Protein AF-X1M3V5-F1 (afdb_monomer_lite)

Organism: NCBI:txid412755

InterPro domains:
  IPR005302 Molybdenum cofactor sulfurase, C-terminal [PF03473] (110-216)
  IPR005302 Molybdenum cofactor sulfurase, C-terminal [PS51340] (92-219)
  IPR011037 Pyruvate kinase-like, insert domain superfamily [SSF50800] (77-217)
  IPR025877 MobA-like NTP transferase [PF12804] (1-55)
  IPR029044 Nucleotide-diphospho-sugar transferases [SSF53448] (1-70)
  IPR052716 MOSC domain-containing protein [PTHR36930] (76-217)

pLDDT: mean 76.21, std 19.83, range [30.23, 98.44]

Secondary structure (DSSP, 8-state):
-EEEE-S------S-B-----SSHHHHHHHHHHHHTS-S-EEEE--GGGHHHHHHHHHHHHHHHHHTT------SS-EEEEEEE-SSTTSPPEEESEEEEETTEETT-TT-SSSS-SEEEEEHHHHHHHHTTT----TTTT--SEEEES--GGG--TT-EEEE-SSS-EEEEEEEES---SS--HHHHHHS--SHHHH-EEEEEEE-EEEETT-BEEEE-

Sequence (220 aa):
GIVLAGGKSSRFGFNKLKIKADTVPLFIDQIFKLSFFCDEIIVSTSKSNYPTLFSELNKIRTYQKKYNFKKIQASNLKIVSINISEKKGGKKKPVNEVSINEYGIEGDGHSGNWHRQVSLLSYDSIKNINSKGIDASPGDFAENITTSGIDLKRLQIGNILTVGEEDMVMLEVTQIGKECPKPCSIYYLMGSCIMPQEGVFCRVLQPGKIKVGNKIIHAL

Radius of gyration: 21.5 Å; chains: 1; bounding box: 46×35×65 Å

Foldseek 3Di:
DEEEEDDDDPDDDDHYDYDDDPDDVVVLVVVLVCVQVDPDYHYHDDPVCVVVVVVSVVVSVVVCVVVVVDPLPQPFKFWAFFWADQAVLDQTDTDFKFWADQQATPSHNNGDDDFQRAKEFEPVLVVVLVVVVWDDDPRLLVHRTYIYSDPQLPADQQWWKWWADPFIWIWGWHDAADDDPDDGPSCVVGVDHCRRPGMTGTGTPHIGMHGGGIGTNDTD

Structure (mmCIF, N/CA/C/O backbone):
data_AF-X1M3V5-F1
#
_entry.id   AF-X1M3V5-F1
#
loop_
_atom_site.group_PDB
_atom_site.id
_atom_site.type_symbol
_atom_site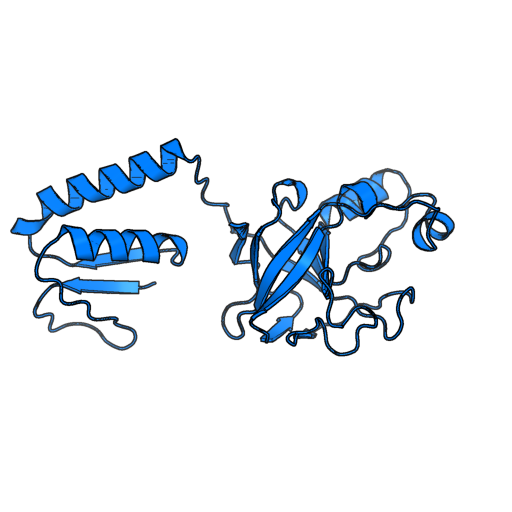.label_atom_id
_atom_site.label_alt_id
_atom_site.label_comp_id
_atom_site.label_asym_id
_atom_site.label_entity_id
_atom_site.label_seq_id
_atom_site.pdbx_PDB_ins_code
_atom_site.Cartn_x
_atom_site.Cartn_y
_atom_site.Cartn_z
_atom_site.occupancy
_atom_site.B_iso_or_equiv
_atom_site.auth_seq_id
_atom_site.auth_comp_id
_atom_site.auth_asym_id
_atom_site.auth_atom_id
_atom_site.pdbx_PDB_model_num
ATOM 1 N N . GLY A 1 1 ? -14.167 -7.273 17.245 1.00 31.97 1 GLY A N 1
ATOM 2 C CA . GLY A 1 1 ? -15.007 -6.456 18.143 1.00 31.97 1 GLY A CA 1
ATOM 3 C C . GLY A 1 1 ? -14.492 -6.578 19.559 1.00 31.97 1 GLY A C 1
ATOM 4 O O . GLY A 1 1 ? -14.165 -7.685 19.973 1.00 31.97 1 GLY A O 1
ATOM 5 N N . ILE A 1 2 ? -14.372 -5.466 20.284 1.00 38.06 2 ILE A N 1
ATOM 6 C CA . ILE A 1 2 ? -13.943 -5.474 21.691 1.00 38.06 2 ILE A CA 1
ATOM 7 C C . ILE A 1 2 ? -15.186 -5.342 22.574 1.00 38.06 2 ILE A C 1
ATOM 9 O O . ILE A 1 2 ? -15.957 -4.389 22.440 1.00 38.06 2 ILE A O 1
ATOM 13 N N . VAL A 1 3 ? -15.377 -6.294 23.491 1.00 38.03 3 VAL A N 1
ATOM 14 C CA . VAL A 1 3 ? -16.428 -6.225 24.516 1.00 38.03 3 VAL A CA 1
ATOM 15 C C . VAL A 1 3 ? -15.823 -5.683 25.805 1.00 38.03 3 VAL A C 1
ATOM 17 O O . VAL A 1 3 ? -14.986 -6.333 26.432 1.00 38.03 3 VAL A O 1
ATOM 20 N N . LEU A 1 4 ? -16.277 -4.501 26.221 1.00 46.91 4 LEU A N 1
ATOM 21 C CA . LEU A 1 4 ? -15.853 -3.848 27.454 1.00 46.91 4 LEU A CA 1
ATOM 22 C C . LEU A 1 4 ? -16.965 -3.973 28.499 1.00 46.91 4 LEU A C 1
ATOM 24 O O . LEU A 1 4 ? -18.064 -3.439 28.339 1.00 46.91 4 LEU A O 1
ATOM 28 N N . ALA A 1 5 ? -16.685 -4.699 29.581 1.00 40.47 5 ALA A N 1
ATOM 29 C CA . ALA A 1 5 ? -17.635 -4.927 30.666 1.00 40.47 5 ALA A CA 1
ATOM 30 C C . ALA A 1 5 ? -17.132 -4.303 31.974 1.00 40.47 5 ALA A C 1
ATOM 32 O O . ALA A 1 5 ? -16.112 -4.727 32.517 1.00 40.47 5 ALA A O 1
ATOM 33 N N . GLY A 1 6 ? -17.881 -3.333 32.504 1.00 36.41 6 GLY A N 1
ATOM 34 C CA . GLY A 1 6 ? -17.713 -2.835 33.869 1.00 36.41 6 GLY A CA 1
ATOM 35 C C . GLY A 1 6 ? -18.676 -3.547 34.821 1.00 36.41 6 GLY A C 1
ATOM 36 O O . GLY A 1 6 ? -19.883 -3.337 34.738 1.00 36.41 6 GLY A O 1
ATOM 37 N N . GLY A 1 7 ? -18.159 -4.396 35.717 1.00 41.22 7 GLY A N 1
ATOM 38 C CA . GLY A 1 7 ? -18.936 -5.083 36.766 1.00 41.22 7 GLY A CA 1
ATOM 39 C C . GLY A 1 7 ? -18.774 -6.612 36.805 1.00 41.22 7 GLY A C 1
ATOM 40 O O . GLY A 1 7 ? -18.049 -7.199 36.001 1.00 41.22 7 GLY A O 1
ATOM 41 N N . LYS A 1 8 ? -19.438 -7.277 37.769 1.00 35.44 8 LYS A N 1
ATOM 42 C CA . LYS A 1 8 ? -19.526 -8.751 37.830 1.00 35.44 8 LYS A CA 1
ATOM 43 C C . LYS A 1 8 ? -20.476 -9.234 36.728 1.00 35.44 8 LYS A C 1
ATOM 45 O O . LYS A 1 8 ? -21.685 -9.092 36.854 1.00 35.44 8 LYS A O 1
ATOM 50 N N . SER A 1 9 ? -19.925 -9.799 35.657 1.00 39.44 9 SER A N 1
ATOM 51 C CA . SER A 1 9 ? -20.683 -10.467 34.593 1.00 39.44 9 SER A CA 1
ATOM 52 C C . SER A 1 9 ? -20.406 -11.969 34.631 1.00 39.44 9 SER A C 1
ATOM 54 O O . SER A 1 9 ? -19.247 -12.376 34.632 1.00 39.44 9 SER A O 1
ATOM 56 N N . SER A 1 10 ? -21.463 -12.786 34.669 1.00 40.41 10 SER A N 1
ATOM 57 C CA . SER A 1 10 ? -21.406 -14.257 34.667 1.00 40.41 10 SER A CA 1
ATOM 58 C C . SER A 1 10 ? -21.588 -14.874 33.275 1.00 40.41 10 SER A C 1
ATOM 60 O O . SER A 1 10 ? -21.737 -16.088 33.159 1.00 40.41 10 SER A O 1
ATOM 62 N N . ARG A 1 11 ? -21.598 -14.067 32.205 1.00 42.75 11 ARG A N 1
ATOM 63 C CA . ARG A 1 11 ? -21.834 -14.551 30.838 1.00 42.75 11 ARG A CA 1
ATOM 64 C C . ARG A 1 11 ? -20.713 -14.120 29.870 1.00 42.75 11 ARG A C 1
ATOM 66 O O . ARG A 1 11 ? -20.331 -12.947 29.811 1.00 42.75 11 ARG A O 1
ATOM 73 N N . PHE A 1 12 ? -20.245 -15.090 29.076 1.00 35.28 12 PHE A N 1
ATOM 74 C CA . PHE A 1 12 ? -19.463 -14.996 27.822 1.00 35.28 12 PHE A CA 1
ATOM 75 C C . PHE A 1 12 ? -17.918 -15.092 27.874 1.00 35.28 12 PHE A C 1
ATOM 77 O O . PHE A 1 12 ? -17.285 -14.571 28.793 1.00 35.28 12 PHE A O 1
ATOM 84 N N . GLY A 1 13 ? -17.360 -15.789 26.865 1.00 37.56 13 GLY A N 1
ATOM 85 C CA . GLY A 1 13 ? -15.995 -16.342 26.755 1.00 37.56 13 GLY A CA 1
ATOM 86 C C . GLY A 1 13 ? -14.901 -15.459 26.120 1.00 37.56 13 GLY A C 1
ATOM 87 O O . GLY A 1 13 ? -14.894 -14.246 26.330 1.00 37.56 13 GLY A O 1
ATOM 88 N N . PHE A 1 14 ? -13.949 -16.126 25.440 1.00 30.23 14 PHE A N 1
ATOM 89 C CA . PHE A 1 14 ? -12.603 -15.677 25.030 1.00 30.23 14 PHE A CA 1
ATOM 90 C C . PHE A 1 14 ? -12.585 -14.362 24.221 1.00 30.23 14 PHE A C 1
ATOM 92 O O . PHE A 1 14 ? -13.403 -14.184 23.327 1.00 30.23 14 PHE A O 1
ATOM 99 N N . ASN A 1 15 ? -11.624 -13.477 24.529 1.00 34.00 15 ASN A N 1
ATOM 100 C CA . ASN A 1 15 ? -11.420 -12.093 24.038 1.00 34.00 15 ASN A CA 1
ATOM 101 C C . ASN A 1 15 ? -12.064 -10.982 24.889 1.00 34.00 15 ASN A C 1
ATOM 103 O O . ASN A 1 15 ? -12.917 -10.224 24.427 1.00 34.00 15 ASN A O 1
ATOM 107 N N . LYS A 1 16 ? -11.616 -10.840 26.146 1.00 43.25 16 LYS A N 1
ATOM 108 C CA . LYS A 1 16 ? -11.991 -9.708 27.012 1.00 43.25 16 LYS A CA 1
ATOM 109 C C . LYS A 1 16 ? -10.759 -8.975 27.539 1.00 43.25 16 LYS A C 1
ATOM 111 O O . LYS A 1 16 ? -9.897 -9.592 28.157 1.00 43.25 16 LYS A O 1
ATOM 116 N N . LEU A 1 17 ? -10.741 -7.650 27.377 1.00 40.94 17 LEU A N 1
ATOM 117 C CA . LEU A 1 17 ? -9.849 -6.750 28.109 1.00 40.94 17 LEU A CA 1
ATOM 118 C C . LEU A 1 17 ? -10.632 -6.175 29.298 1.00 40.94 17 LEU A C 1
ATOM 120 O O . LEU A 1 17 ? -11.635 -5.481 29.120 1.00 40.94 17 LEU A O 1
ATOM 124 N N . LYS A 1 18 ? -10.221 -6.503 30.526 1.00 42.50 18 LYS A N 1
ATOM 125 C CA . LYS A 1 18 ? -10.880 -6.016 31.744 1.00 42.50 18 LYS A CA 1
ATOM 126 C C . LYS A 1 18 ? -10.186 -4.746 32.223 1.00 42.50 18 LYS A C 1
ATOM 128 O O . LYS A 1 18 ? -9.118 -4.821 32.818 1.00 42.50 18 LYS A O 1
ATOM 133 N N . ILE A 1 19 ? -10.819 -3.597 32.008 1.00 46.44 19 ILE A N 1
ATOM 134 C CA . ILE A 1 19 ? -10.341 -2.315 32.535 1.00 46.44 19 ILE A CA 1
ATOM 135 C C . ILE A 1 19 ? -11.129 -2.004 33.805 1.00 46.44 19 ILE A C 1
ATOM 137 O O . ILE A 1 19 ? -12.355 -1.890 33.779 1.00 46.44 19 ILE A O 1
ATOM 141 N N . LYS A 1 20 ? -10.423 -1.900 34.930 1.00 42.41 20 LYS A N 1
ATOM 142 C CA . LYS A 1 20 ? -10.980 -1.404 36.188 1.00 42.41 20 LYS A CA 1
ATOM 143 C C . LYS A 1 20 ? -10.541 0.051 36.316 1.00 42.41 20 LYS A C 1
ATOM 145 O O . LYS A 1 20 ? -9.348 0.313 36.396 1.00 42.41 20 LYS A O 1
ATOM 150 N N . ALA A 1 21 ? -11.495 0.971 36.266 1.00 47.06 21 ALA A N 1
ATOM 151 C CA . ALA A 1 21 ? -11.244 2.393 36.438 1.00 47.06 21 ALA A CA 1
ATOM 152 C C . ALA A 1 21 ? -12.113 2.904 37.582 1.00 47.06 21 ALA A C 1
ATOM 154 O O . ALA A 1 21 ? -13.310 2.614 37.630 1.00 47.06 21 ALA A O 1
ATOM 155 N N . ASP A 1 22 ? -11.505 3.663 38.485 1.00 41.78 22 ASP A N 1
ATOM 156 C CA . ASP A 1 22 ? -12.178 4.168 39.682 1.00 41.78 22 ASP A CA 1
ATOM 157 C C . ASP A 1 22 ? -13.063 5.392 39.373 1.00 41.78 22 ASP A C 1
ATOM 159 O O . ASP A 1 22 ? -13.864 5.811 40.205 1.00 41.78 22 ASP A O 1
ATOM 163 N N . THR A 1 23 ? -12.979 5.932 38.146 1.00 48.06 23 THR A N 1
ATOM 164 C CA . THR A 1 23 ? -13.840 7.007 37.632 1.00 48.06 23 THR A CA 1
ATOM 165 C C . THR A 1 23 ? -14.130 6.857 36.127 1.00 48.06 23 THR A C 1
ATOM 167 O O . THR A 1 23 ? -13.327 6.333 35.353 1.00 48.06 23 THR A O 1
ATOM 170 N N . VAL A 1 24 ? -15.303 7.338 35.698 1.00 50.69 24 VAL A N 1
ATOM 171 C CA . VAL A 1 24 ? -15.790 7.296 34.303 1.00 50.69 24 VAL A CA 1
ATOM 172 C C . VAL A 1 24 ? -14.901 8.043 33.278 1.00 50.69 24 VAL A C 1
ATOM 174 O O . VAL A 1 24 ? -14.755 7.524 32.169 1.00 50.69 24 VAL A O 1
ATOM 177 N N . PRO A 1 25 ? -14.264 9.194 33.591 1.00 52.19 25 PRO A N 1
ATOM 178 C CA . PRO A 1 25 ? -13.491 9.961 32.607 1.00 52.19 25 PRO A CA 1
ATOM 179 C C . PRO A 1 25 ? -12.300 9.197 32.014 1.00 52.19 25 PRO A C 1
ATOM 181 O O . PRO A 1 25 ? -12.104 9.207 30.801 1.00 52.19 25 PRO A O 1
ATOM 184 N N . LEU A 1 26 ? -11.539 8.477 32.847 1.00 53.16 26 LEU A N 1
ATOM 185 C CA . LEU A 1 26 ? -10.367 7.721 32.391 1.00 53.16 26 LEU A CA 1
ATOM 186 C C . LEU A 1 26 ? -10.765 6.519 31.532 1.00 53.16 26 LEU A C 1
ATOM 188 O O . LEU A 1 26 ? -10.111 6.231 30.539 1.00 53.16 26 LEU A O 1
ATOM 192 N N . PHE A 1 27 ? -11.860 5.837 31.869 1.00 57.78 27 PHE A N 1
ATOM 193 C CA . PHE A 1 27 ? -12.345 4.699 31.085 1.00 57.78 27 PHE A CA 1
ATOM 194 C C . PHE A 1 27 ? -12.821 5.114 29.688 1.00 57.78 27 PHE A C 1
ATOM 196 O O . PHE A 1 27 ? -12.602 4.400 28.712 1.00 57.78 27 PHE A O 1
ATOM 203 N N . ILE A 1 28 ? -13.444 6.284 29.581 1.00 56.44 28 ILE A N 1
ATOM 204 C CA . ILE A 1 28 ? -13.985 6.788 28.320 1.00 56.44 28 ILE A CA 1
ATOM 205 C C . ILE A 1 28 ? -12.895 7.329 27.402 1.00 56.44 28 ILE A C 1
ATOM 207 O O . ILE A 1 28 ? -12.974 7.094 26.200 1.00 56.44 28 ILE A O 1
ATOM 211 N N . ASP A 1 29 ? -11.850 7.958 27.944 1.00 58.03 29 ASP A N 1
ATOM 212 C CA . ASP A 1 29 ? -10.658 8.311 27.162 1.00 58.03 29 ASP A CA 1
ATOM 213 C C . ASP A 1 29 ? -10.008 7.061 26.538 1.00 58.03 29 ASP A C 1
ATOM 215 O O . ASP A 1 29 ? -9.628 7.057 25.367 1.00 58.03 29 ASP A O 1
ATOM 219 N N . GLN A 1 30 ? -9.976 5.946 27.278 1.00 62.97 30 GLN A N 1
ATOM 220 C CA . GLN A 1 30 ? -9.497 4.668 26.744 1.00 62.97 30 GLN A CA 1
ATOM 221 C C . GLN A 1 30 ? -10.449 4.075 25.692 1.00 62.97 30 GLN A C 1
ATOM 223 O O . GLN A 1 30 ? -9.985 3.584 24.667 1.00 62.97 30 GLN A O 1
ATOM 228 N N . ILE A 1 31 ? -11.773 4.160 25.882 1.00 64.12 31 ILE A N 1
ATOM 229 C CA . ILE A 1 31 ? -12.760 3.763 24.856 1.00 64.12 31 ILE A CA 1
ATOM 230 C C . ILE A 1 31 ? -12.602 4.600 23.586 1.00 64.12 31 ILE A C 1
ATOM 232 O O . ILE A 1 31 ? -12.665 4.060 22.485 1.00 64.12 31 ILE A O 1
ATOM 236 N N . PHE A 1 32 ? -12.383 5.907 23.727 1.00 59.47 32 PHE A N 1
ATOM 237 C CA . PHE A 1 32 ? -12.166 6.812 22.606 1.00 59.47 32 PHE A CA 1
ATOM 238 C C . PHE A 1 32 ? -10.918 6.414 21.817 1.00 59.47 32 PHE A C 1
ATOM 240 O O . PHE A 1 32 ? -10.995 6.251 20.601 1.00 59.47 32 PHE A O 1
ATOM 247 N N . LYS A 1 33 ? -9.806 6.142 22.510 1.00 59.06 33 LYS A N 1
ATOM 248 C CA . LYS A 1 33 ? -8.579 5.619 21.894 1.00 59.06 33 LYS A CA 1
ATOM 249 C C . LYS A 1 33 ? -8.821 4.295 21.173 1.00 59.06 33 LYS A C 1
ATOM 251 O O . LYS A 1 33 ? -8.427 4.156 20.024 1.00 59.06 33 LYS A O 1
ATOM 256 N N . LEU A 1 34 ? -9.537 3.357 21.795 1.00 60.72 34 LEU A N 1
ATOM 257 C CA . LEU A 1 34 ? -9.881 2.071 21.178 1.00 60.72 34 LEU A CA 1
ATOM 258 C C . LEU A 1 34 ? -10.814 2.215 19.967 1.00 60.72 34 LEU A C 1
ATOM 260 O O . LEU A 1 34 ? -10.743 1.402 19.048 1.00 60.72 34 LEU A O 1
ATOM 264 N N . SER A 1 35 ? -11.666 3.246 19.936 1.00 56.91 35 SER A N 1
ATOM 265 C CA . SER A 1 35 ? -12.611 3.476 18.834 1.00 56.91 35 SER A CA 1
ATOM 266 C C . SER A 1 35 ? -11.934 3.815 17.509 1.00 56.91 35 SER A C 1
ATOM 268 O O . SER A 1 35 ? -12.540 3.620 16.460 1.00 56.91 35 SER A O 1
ATOM 270 N N . PHE A 1 36 ? -10.670 4.250 17.538 1.00 53.34 36 PHE A N 1
ATOM 271 C CA . PHE A 1 36 ? -9.866 4.419 16.327 1.00 53.34 36 PHE A CA 1
ATOM 272 C C . PHE A 1 36 ? -9.429 3.092 15.697 1.00 53.34 36 PHE A C 1
ATOM 274 O O . PHE A 1 36 ? -9.110 3.070 14.513 1.00 53.34 36 PHE A O 1
ATOM 281 N N . PHE A 1 37 ? -9.438 1.998 16.461 1.00 49.59 37 PHE A N 1
ATOM 282 C CA . PHE A 1 37 ? -8.863 0.709 16.062 1.00 49.59 37 PHE A CA 1
ATOM 283 C C . PHE A 1 37 ? -9.899 -0.418 15.970 1.00 49.59 37 PHE A C 1
ATOM 285 O O . PHE A 1 37 ? -9.537 -1.580 15.812 1.00 49.59 37 PHE A O 1
ATOM 292 N N . CYS A 1 38 ? -11.188 -0.107 16.140 1.00 51.62 38 CYS A N 1
ATOM 293 C CA . CYS A 1 38 ? -12.251 -1.106 16.207 1.00 51.62 38 CYS A CA 1
ATOM 294 C C . CYS A 1 38 ? -13.469 -0.677 15.389 1.00 51.62 38 CYS A C 1
ATOM 296 O O . CYS A 1 38 ? -13.992 0.419 15.580 1.00 51.62 38 CYS A O 1
ATOM 298 N N . ASP A 1 39 ? -14.004 -1.591 14.578 1.00 46.19 39 ASP A N 1
ATOM 299 C CA . ASP A 1 39 ? -15.261 -1.371 13.847 1.00 46.19 39 ASP A CA 1
ATOM 300 C C . ASP A 1 39 ? -16.497 -1.333 14.757 1.00 46.19 39 ASP A C 1
ATOM 302 O O . ASP A 1 39 ? -17.515 -0.721 14.416 1.00 46.19 39 ASP A O 1
ATOM 306 N N . GLU A 1 40 ? -16.399 -1.988 15.917 1.00 52.72 40 GLU A N 1
ATOM 307 C CA . GLU A 1 40 ? -17.462 -2.110 16.907 1.00 52.72 40 GLU A CA 1
ATOM 308 C C . GLU A 1 40 ? -16.884 -2.182 18.330 1.00 52.72 40 GLU A C 1
ATOM 310 O O . GLU A 1 40 ? -16.010 -3.008 18.630 1.00 52.72 40 GLU A O 1
ATOM 315 N N . ILE A 1 41 ? -17.411 -1.328 19.215 1.00 59.94 41 ILE A N 1
ATOM 316 C CA . ILE A 1 41 ? -17.171 -1.362 20.661 1.00 59.94 41 ILE A CA 1
ATOM 317 C C . ILE A 1 41 ? -18.511 -1.565 21.357 1.00 59.94 41 ILE A C 1
ATOM 319 O O . ILE A 1 41 ? -19.409 -0.728 21.253 1.00 59.94 41 ILE A O 1
ATOM 323 N N . ILE A 1 42 ? -18.621 -2.655 22.115 1.00 56.66 42 ILE A N 1
ATOM 324 C CA . ILE A 1 42 ? -19.806 -2.958 22.919 1.00 56.66 42 ILE A CA 1
ATOM 325 C C . ILE A 1 42 ? -19.487 -2.626 24.376 1.00 56.66 42 ILE A C 1
ATOM 327 O O . ILE A 1 42 ? -18.617 -3.250 24.987 1.00 56.66 42 ILE A O 1
ATOM 331 N N . VAL A 1 43 ? -20.199 -1.646 24.937 1.00 62.41 43 VAL A N 1
ATOM 332 C CA . VAL A 1 43 ? -20.035 -1.205 26.330 1.00 62.41 43 VAL A CA 1
ATOM 333 C C . VAL A 1 43 ? -21.195 -1.723 27.175 1.00 62.41 43 VAL A C 1
ATOM 335 O O . VAL A 1 43 ? -22.346 -1.354 26.956 1.00 62.41 43 VAL A O 1
ATOM 338 N N . SER A 1 44 ? -20.890 -2.548 28.178 1.00 57.25 44 SER A N 1
ATOM 339 C CA . SER A 1 44 ? -21.860 -3.011 29.178 1.00 57.25 44 SER A CA 1
ATOM 340 C C . SER A 1 44 ? -21.635 -2.297 30.512 1.00 57.25 44 SER A C 1
ATOM 342 O O . SER A 1 44 ? -20.548 -2.382 31.086 1.00 57.25 44 SER A O 1
ATOM 344 N N . THR A 1 45 ? -22.672 -1.631 31.032 1.00 61.09 45 THR A N 1
ATOM 345 C CA . THR A 1 45 ? -22.634 -0.881 32.301 1.00 61.09 45 THR A CA 1
ATOM 346 C C . THR A 1 45 ? -23.980 -0.935 33.038 1.00 61.09 45 THR A C 1
ATOM 348 O O . THR A 1 45 ? -24.998 -1.316 32.455 1.00 61.09 45 THR A O 1
ATOM 351 N N . SER A 1 46 ? -24.007 -0.565 34.323 1.00 64.25 46 SER A N 1
ATOM 352 C CA . SER A 1 46 ? -25.243 -0.460 35.110 1.00 64.25 46 SER A CA 1
ATOM 353 C C . SER A 1 46 ? -26.110 0.720 34.654 1.00 64.25 46 SER A C 1
ATOM 355 O O . SER A 1 46 ? -25.598 1.733 34.177 1.00 64.25 46 SER A O 1
ATOM 357 N N . LYS A 1 47 ? -27.435 0.630 34.860 1.00 64.94 47 LYS A N 1
ATOM 358 C CA . LYS A 1 47 ? -28.395 1.696 34.496 1.00 64.94 47 LYS A CA 1
ATOM 359 C C . LYS A 1 47 ? -28.033 3.065 35.086 1.00 64.94 47 LYS A C 1
ATOM 361 O O . LYS A 1 47 ? -28.216 4.079 34.423 1.00 64.94 47 LYS A O 1
ATOM 366 N N . SER A 1 48 ? -27.473 3.090 36.297 1.00 70.44 48 SER A N 1
ATOM 367 C CA . SER A 1 48 ? -27.013 4.315 36.970 1.00 70.44 48 SER A CA 1
ATOM 368 C C . SER A 1 48 ? -25.964 5.096 36.172 1.00 70.44 48 SER A C 1
ATOM 370 O O . SER A 1 48 ? -25.860 6.307 36.321 1.00 70.44 48 SER A O 1
ATOM 372 N N . ASN A 1 49 ? -25.204 4.421 35.306 1.00 61.41 49 ASN A N 1
ATOM 373 C CA . ASN A 1 49 ? -24.114 5.019 34.539 1.00 61.41 49 ASN A CA 1
ATOM 374 C C . ASN A 1 49 ? -24.552 5.492 33.143 1.00 61.41 49 ASN A C 1
ATOM 376 O O . ASN A 1 49 ? -23.740 6.054 32.407 1.00 61.41 49 ASN A O 1
ATOM 380 N N . TYR A 1 50 ? -25.813 5.265 32.755 1.00 67.75 50 TYR A N 1
ATOM 381 C CA . TYR A 1 50 ? -26.312 5.598 31.416 1.00 67.75 50 TYR A CA 1
ATOM 382 C C . TYR A 1 50 ? -26.234 7.096 31.095 1.00 67.75 50 TYR A C 1
ATOM 384 O O . TYR A 1 50 ? -25.767 7.411 30.001 1.00 67.75 50 TYR A O 1
ATOM 392 N N . PRO A 1 51 ? -26.613 8.030 31.994 1.00 68.00 51 PRO A N 1
ATOM 393 C CA . PRO A 1 51 ? -26.548 9.460 31.686 1.00 68.00 51 PRO A CA 1
ATOM 394 C C . PRO A 1 51 ? -25.122 9.927 31.373 1.00 68.00 51 PRO A C 1
ATOM 396 O O . PRO A 1 51 ? -24.892 10.627 30.385 1.00 68.00 51 PRO A O 1
ATOM 399 N N . THR A 1 52 ? -24.150 9.477 32.169 1.00 62.09 52 THR A N 1
ATOM 400 C CA . THR A 1 52 ? -22.734 9.804 31.977 1.00 62.09 52 THR A CA 1
ATOM 401 C C . THR A 1 52 ? -22.202 9.202 30.681 1.00 62.09 52 THR A C 1
ATOM 403 O O . THR A 1 52 ? -21.584 9.909 29.890 1.00 62.09 52 THR A O 1
ATOM 406 N N . LEU A 1 53 ? -22.503 7.926 30.408 1.00 61.50 53 LEU A N 1
ATOM 407 C CA . LEU A 1 53 ? -22.111 7.273 29.157 1.00 61.50 53 LEU A CA 1
ATOM 408 C C . LEU A 1 53 ? -22.701 7.996 27.937 1.00 61.50 53 LEU A C 1
ATOM 410 O O . LEU A 1 53 ? -22.000 8.226 26.957 1.00 61.50 53 LEU A O 1
ATOM 414 N N . PHE A 1 54 ? -23.972 8.391 27.999 1.00 65.56 54 PHE A N 1
ATOM 415 C CA . PHE A 1 54 ? -24.649 9.071 26.898 1.00 65.56 54 PHE A CA 1
ATOM 416 C C . PHE A 1 54 ? -24.057 10.457 26.608 1.00 65.56 54 PHE A C 1
ATOM 418 O O . PHE A 1 54 ? -23.815 10.790 25.447 1.00 65.56 54 PHE A O 1
ATOM 425 N N . SER A 1 55 ? -23.778 11.248 27.651 1.00 64.12 55 SER A N 1
ATOM 426 C CA . SER A 1 55 ? -23.118 12.558 27.528 1.00 64.12 55 SER A CA 1
ATOM 427 C C . SER A 1 55 ? -21.773 12.449 26.805 1.00 64.12 55 SER A C 1
ATOM 429 O O . SER A 1 55 ? -21.484 13.189 25.865 1.00 64.12 55 SER A O 1
ATOM 431 N N . GLU A 1 56 ? -20.978 11.456 27.180 1.00 62.47 56 GLU A N 1
ATOM 432 C CA . GLU A 1 56 ? -19.645 11.247 26.632 1.00 62.47 56 GLU A CA 1
ATOM 433 C C . GLU A 1 56 ? -19.671 10.674 25.209 1.00 62.47 56 GLU A C 1
ATOM 435 O O . GLU A 1 56 ? -18.962 11.170 24.335 1.00 62.47 56 GLU A O 1
ATOM 440 N N . LEU A 1 57 ? -20.562 9.721 24.910 1.00 66.19 57 LEU A N 1
ATOM 441 C CA . LEU A 1 57 ? -20.783 9.251 23.535 1.00 66.19 57 LEU A CA 1
ATOM 442 C C . LEU A 1 57 ? -21.194 10.399 22.595 1.00 66.19 57 LEU A C 1
ATOM 444 O O . LEU A 1 57 ? -20.794 10.424 21.429 1.00 66.19 57 LEU A O 1
ATOM 448 N N . ASN A 1 58 ? -21.951 11.384 23.087 1.00 64.62 58 ASN A N 1
ATOM 449 C CA . ASN A 1 58 ? -22.284 12.579 22.311 1.00 64.62 58 ASN A CA 1
ATOM 450 C C . ASN A 1 58 ? -21.073 13.490 22.074 1.00 64.62 58 ASN A C 1
ATOM 452 O O . ASN A 1 58 ? -20.961 14.063 20.986 1.00 64.62 58 ASN A O 1
ATOM 456 N N . LYS A 1 59 ? -20.131 13.583 23.021 1.00 62.00 59 LYS A N 1
ATOM 457 C CA . LYS A 1 59 ? -18.846 14.261 22.784 1.00 62.00 59 LYS A CA 1
ATOM 458 C C . LYS A 1 59 ? -18.064 13.552 21.684 1.00 62.00 59 LYS A C 1
ATOM 460 O O . LYS A 1 59 ? -17.652 14.218 20.740 1.00 62.00 59 LYS A O 1
ATOM 465 N N . ILE A 1 60 ? -17.958 12.221 21.727 1.00 61.06 60 ILE A N 1
ATOM 466 C CA . ILE A 1 60 ? -17.286 11.424 20.683 1.00 61.06 60 ILE A CA 1
ATOM 467 C C . ILE A 1 60 ? -17.902 11.702 19.306 1.00 61.06 60 ILE A C 1
ATOM 469 O O . ILE A 1 60 ? -17.186 12.036 18.365 1.00 61.06 60 ILE A O 1
ATOM 473 N N . ARG A 1 61 ? -19.237 11.660 19.195 1.00 61.88 61 ARG A N 1
ATOM 474 C CA . ARG A 1 61 ? -19.954 11.996 17.950 1.00 61.88 61 ARG A CA 1
ATOM 475 C C . ARG A 1 61 ? -19.677 13.423 17.475 1.00 61.88 61 ARG A C 1
ATOM 477 O O . ARG A 1 61 ? -19.557 13.663 16.276 1.00 61.88 61 ARG A O 1
ATOM 484 N N . THR A 1 62 ? -19.588 14.375 18.399 1.00 63.59 62 THR A N 1
ATOM 485 C CA . THR A 1 62 ? -19.294 15.781 18.091 1.00 63.59 62 THR A CA 1
ATOM 486 C C . THR A 1 62 ? -17.863 15.945 17.578 1.00 63.59 62 THR A C 1
ATOM 488 O O . THR A 1 62 ? -17.655 16.619 16.573 1.00 63.59 62 THR A O 1
ATOM 491 N N . TYR A 1 63 ? -16.892 15.270 18.198 1.00 56.69 63 TYR A N 1
ATOM 492 C CA . TYR A 1 63 ? -15.507 15.209 17.726 1.00 56.69 63 TYR A CA 1
ATOM 493 C C . TYR A 1 63 ? -15.407 14.565 16.338 1.00 56.69 63 TYR A C 1
ATOM 495 O O . TYR A 1 63 ? -14.813 15.156 15.439 1.00 56.69 63 TYR A O 1
ATOM 503 N N . GLN A 1 64 ? -16.053 13.416 16.121 1.00 56.00 64 GLN A N 1
ATOM 504 C CA . GLN A 1 64 ? -16.096 12.746 14.816 1.00 56.00 64 GLN A CA 1
ATOM 505 C C . GLN A 1 64 ? -16.618 13.669 13.706 1.00 56.00 64 GLN A C 1
ATOM 507 O O . GLN A 1 64 ? -16.027 13.739 12.629 1.00 56.00 64 GLN A O 1
ATOM 512 N N . LYS A 1 65 ? -17.680 14.436 13.989 1.00 59.41 65 LYS A N 1
ATOM 513 C CA . LYS A 1 65 ? -18.214 15.451 13.069 1.00 59.41 65 LYS A CA 1
ATOM 514 C C . LYS A 1 65 ? -17.247 16.619 12.854 1.00 59.41 65 LYS A C 1
ATOM 516 O O . LYS A 1 65 ? -17.035 17.011 11.712 1.00 59.41 65 LYS A O 1
ATOM 521 N N . LYS A 1 66 ? -16.659 17.165 13.926 1.00 51.97 66 LYS A N 1
ATOM 522 C CA . LYS A 1 66 ? -15.761 18.335 13.883 1.00 51.97 66 LYS A CA 1
ATOM 523 C C . LYS A 1 66 ? -14.505 18.078 13.049 1.00 51.97 66 LYS A C 1
ATOM 525 O O . LYS A 1 66 ? -14.114 18.935 12.268 1.00 51.97 66 LYS A O 1
ATOM 530 N N . TYR A 1 67 ? -13.890 16.912 13.212 1.00 50.12 67 TYR A N 1
ATOM 531 C CA . TYR A 1 67 ? -12.662 16.539 12.502 1.00 50.12 67 TYR A CA 1
ATOM 532 C C . TYR A 1 67 ? -12.936 15.798 11.189 1.00 50.12 67 TYR A C 1
ATOM 534 O O . TYR A 1 67 ? -12.016 15.267 10.580 1.00 50.12 67 TYR A O 1
ATOM 542 N N . ASN A 1 68 ? -14.200 15.772 10.745 1.00 46.34 68 ASN A N 1
ATOM 543 C CA . ASN A 1 68 ? -14.635 15.123 9.514 1.00 46.34 68 ASN A CA 1
ATOM 544 C C . ASN A 1 68 ? -14.084 13.694 9.383 1.00 46.34 68 ASN A C 1
ATOM 546 O O . ASN A 1 68 ? -13.651 13.290 8.303 1.00 46.34 68 ASN A O 1
ATOM 550 N N . PHE A 1 69 ? -14.109 12.939 10.490 1.00 48.00 69 PHE A N 1
ATOM 551 C CA . PHE A 1 69 ? -13.831 11.507 10.495 1.00 48.00 69 PHE A CA 1
ATOM 552 C C . PHE A 1 69 ? -14.938 10.821 9.690 1.00 48.00 69 PHE A C 1
ATOM 554 O O . PHE A 1 69 ? -15.905 10.278 10.228 1.00 48.00 69 PHE A O 1
ATOM 561 N N . LYS A 1 70 ? -14.841 10.886 8.363 1.00 41.03 70 LYS A N 1
ATOM 562 C CA . LYS A 1 70 ? -15.611 10.028 7.484 1.00 41.03 70 LYS A CA 1
ATOM 563 C C . LYS A 1 70 ? -15.088 8.633 7.749 1.00 41.03 70 LYS A C 1
ATOM 565 O O . LYS A 1 70 ? -13.940 8.336 7.436 1.00 41.03 70 LYS A O 1
ATOM 570 N N . LYS A 1 71 ? -15.945 7.788 8.324 1.00 41.78 71 LYS A N 1
ATOM 571 C CA . LYS A 1 71 ? -15.797 6.339 8.241 1.00 41.78 71 LYS A CA 1
ATOM 572 C C . LYS A 1 71 ? -15.533 6.058 6.763 1.00 41.78 71 LYS A C 1
ATOM 574 O O . LYS A 1 71 ? -16.437 6.251 5.947 1.00 41.78 71 LYS A O 1
ATOM 579 N N . ILE A 1 72 ? -14.289 5.746 6.397 1.00 43.59 72 ILE A N 1
ATOM 580 C CA . ILE A 1 72 ? -13.997 5.264 5.052 1.00 43.59 72 ILE A CA 1
ATOM 581 C C . ILE A 1 72 ? -14.942 4.076 4.910 1.00 43.59 72 ILE A C 1
ATOM 583 O O . ILE A 1 72 ? -14.926 3.178 5.752 1.00 43.59 72 ILE A O 1
ATOM 587 N N . GLN A 1 73 ? -15.876 4.128 3.958 1.00 40.12 73 GLN A N 1
ATOM 588 C CA . GLN A 1 73 ? -16.727 2.983 3.659 1.00 40.12 73 GLN A CA 1
ATOM 589 C C . GLN A 1 73 ? -15.803 1.904 3.083 1.00 40.12 73 GLN A C 1
ATOM 591 O O . GLN A 1 73 ? -15.618 1.787 1.878 1.00 40.12 73 GLN A O 1
ATOM 596 N N . ALA A 1 74 ? -15.164 1.161 3.982 1.00 47.59 74 ALA A N 1
ATOM 597 C CA . ALA A 1 74 ? -14.128 0.172 3.743 1.00 47.59 74 ALA A CA 1
ATOM 598 C C . ALA A 1 74 ? -14.719 -1.159 3.258 1.00 47.59 74 ALA A C 1
ATOM 600 O O . ALA A 1 74 ? -14.301 -2.227 3.688 1.00 47.59 74 ALA A O 1
ATOM 601 N N . SER A 1 75 ? -15.737 -1.129 2.396 1.00 48.78 75 SER A N 1
ATOM 602 C CA . SER A 1 75 ? -16.360 -2.376 1.944 1.00 48.78 75 SER A CA 1
ATOM 603 C C . SER A 1 75 ? -15.585 -3.063 0.817 1.00 48.78 75 SER A C 1
ATOM 605 O O . SER A 1 75 ? -15.826 -4.241 0.598 1.00 48.78 75 SER A O 1
ATOM 607 N N . ASN A 1 76 ? -14.627 -2.395 0.151 1.00 68.25 76 ASN A N 1
ATOM 608 C CA . ASN A 1 76 ? -13.896 -2.973 -0.993 1.00 68.25 76 ASN A CA 1
ATOM 609 C C . ASN A 1 76 ? -12.407 -2.576 -1.109 1.00 68.25 76 ASN A C 1
ATOM 611 O O . ASN A 1 76 ? -11.814 -2.744 -2.175 1.00 68.25 76 ASN A O 1
ATOM 615 N N . LEU A 1 77 ? -11.788 -2.062 -0.042 1.00 87.31 77 LEU A N 1
ATOM 616 C CA . LEU A 1 77 ? -10.367 -1.697 -0.056 1.00 87.31 77 LEU A CA 1
ATOM 617 C C . LEU A 1 77 ? -9.501 -2.962 -0.060 1.00 87.31 77 LEU A C 1
ATOM 619 O O . LEU A 1 77 ? -9.538 -3.730 0.903 1.00 87.31 77 LEU A O 1
ATOM 623 N N . LYS A 1 78 ? -8.722 -3.198 -1.117 1.00 92.62 78 LYS A N 1
ATOM 624 C CA . LYS A 1 78 ? -7.904 -4.418 -1.222 1.00 92.62 78 LYS A CA 1
ATOM 625 C C . LYS A 1 78 ? -6.664 -4.266 -2.087 1.00 92.62 78 LYS A C 1
ATOM 627 O O . LYS A 1 78 ? -6.590 -3.382 -2.940 1.00 92.62 78 LYS A O 1
ATOM 632 N N . ILE A 1 79 ? -5.736 -5.199 -1.914 1.00 96.06 79 ILE A N 1
ATOM 633 C CA . ILE A 1 79 ? -4.640 -5.455 -2.848 1.00 96.06 79 ILE A CA 1
ATOM 634 C C . ILE A 1 79 ? -5.181 -6.214 -4.061 1.00 96.06 79 ILE A C 1
ATOM 636 O O . ILE A 1 79 ? -5.794 -7.271 -3.910 1.00 96.06 79 ILE A O 1
ATOM 640 N N . VAL A 1 80 ? -4.933 -5.694 -5.262 1.00 97.31 80 VAL A N 1
ATOM 641 C CA . VAL A 1 80 ? -5.261 -6.377 -6.526 1.00 97.31 80 VAL A CA 1
ATOM 642 C C . VAL A 1 80 ? -4.042 -6.972 -7.219 1.00 97.31 80 VAL A C 1
ATOM 644 O O . VAL A 1 80 ? -4.199 -7.934 -7.959 1.00 97.31 80 VAL A O 1
ATOM 647 N N . SER A 1 81 ? -2.844 -6.443 -6.964 1.00 98.25 81 SER A N 1
ATOM 648 C CA . SER A 1 81 ? -1.588 -7.032 -7.434 1.00 98.25 81 SER A CA 1
ATOM 649 C C . SER A 1 81 ? -0.459 -6.735 -6.459 1.00 98.25 81 SER A C 1
ATOM 651 O O . SER A 1 81 ? -0.438 -5.668 -5.840 1.00 98.25 81 SER A O 1
ATOM 653 N N . ILE A 1 82 ? 0.483 -7.669 -6.360 1.00 98.44 82 ILE A N 1
ATOM 654 C CA . ILE A 1 82 ? 1.769 -7.488 -5.689 1.00 98.44 82 ILE A CA 1
ATOM 655 C C . ILE A 1 82 ? 2.841 -7.730 -6.740 1.00 98.44 82 ILE A C 1
ATOM 657 O O . ILE A 1 82 ? 2.808 -8.754 -7.411 1.00 98.44 82 ILE A O 1
ATOM 661 N N . ASN A 1 83 ? 3.779 -6.802 -6.894 1.00 98.25 83 ASN A N 1
ATOM 662 C CA . ASN A 1 83 ? 4.779 -6.843 -7.949 1.00 98.25 83 ASN A CA 1
ATOM 663 C C . ASN A 1 83 ? 6.184 -6.627 -7.370 1.00 98.25 83 ASN A C 1
ATOM 665 O O . ASN A 1 83 ? 6.428 -5.676 -6.619 1.00 98.25 83 ASN A O 1
ATOM 669 N N . ILE A 1 84 ? 7.132 -7.482 -7.755 1.00 97.38 84 ILE A N 1
ATOM 670 C CA . ILE A 1 84 ? 8.529 -7.402 -7.302 1.00 97.38 84 ILE A CA 1
ATOM 671 C C . ILE A 1 84 ? 9.508 -7.462 -8.472 1.00 97.38 84 ILE A C 1
ATOM 673 O O . ILE A 1 84 ? 9.215 -8.041 -9.518 1.00 97.38 84 ILE A O 1
ATOM 677 N N . SER A 1 85 ? 10.684 -6.868 -8.306 1.00 95.94 85 SER A N 1
ATOM 678 C CA . SER A 1 85 ? 11.826 -7.055 -9.200 1.00 95.94 85 SER A CA 1
ATOM 679 C C . SER A 1 85 ? 13.107 -7.163 -8.392 1.00 95.94 85 SER A C 1
ATOM 681 O O . SER A 1 85 ? 13.344 -6.347 -7.516 1.00 95.94 85 SER A O 1
ATOM 683 N N . GLU A 1 86 ? 13.976 -8.118 -8.720 1.00 92.31 86 GLU A N 1
ATOM 684 C CA . GLU A 1 86 ? 15.214 -8.373 -7.958 1.00 92.31 86 GLU A CA 1
ATOM 685 C C . GLU A 1 86 ? 16.187 -7.181 -7.941 1.00 92.31 86 GLU A C 1
ATOM 687 O O . GLU A 1 86 ? 16.980 -7.017 -7.017 1.00 92.31 86 GLU A O 1
ATOM 692 N N . LYS A 1 87 ? 16.153 -6.331 -8.975 1.00 89.88 87 LYS A N 1
ATOM 693 C CA . LYS A 1 87 ? 17.068 -5.193 -9.142 1.00 89.88 87 LYS A CA 1
ATOM 694 C C . LYS A 1 87 ? 16.295 -3.885 -9.238 1.00 89.88 87 LYS A C 1
ATOM 696 O O . LYS A 1 87 ? 15.273 -3.811 -9.923 1.00 89.88 87 LYS A O 1
ATOM 701 N N . LYS A 1 88 ? 16.833 -2.818 -8.631 1.00 84.75 88 LYS A N 1
ATOM 702 C CA . LYS A 1 88 ? 16.311 -1.449 -8.807 1.00 84.75 88 LYS A CA 1
ATOM 703 C C . LYS A 1 88 ? 16.229 -1.105 -10.293 1.00 84.75 88 LYS A C 1
ATOM 705 O O . LYS A 1 88 ? 17.166 -1.356 -11.045 1.00 84.75 88 LYS A O 1
ATOM 710 N N . GLY A 1 89 ? 15.100 -0.532 -10.706 1.00 81.56 89 GLY A N 1
ATOM 711 C CA . GLY A 1 89 ? 14.828 -0.193 -12.107 1.00 81.56 89 GLY A CA 1
ATOM 712 C C . GLY A 1 89 ? 14.482 -1.379 -13.018 1.00 81.56 89 GLY A C 1
ATOM 713 O O . GLY A 1 89 ? 14.154 -1.152 -14.180 1.00 81.56 89 GLY A O 1
ATOM 714 N N . GLY A 1 90 ? 14.515 -2.619 -12.518 1.00 83.31 90 GLY A N 1
ATOM 715 C CA . GLY A 1 90 ? 14.036 -3.789 -13.250 1.00 83.31 90 GLY A CA 1
ATOM 716 C C . GLY A 1 90 ? 12.510 -3.815 -13.354 1.00 83.31 90 GLY A C 1
ATOM 717 O O . GLY A 1 90 ? 11.815 -3.341 -12.450 1.00 83.31 90 GLY A O 1
ATOM 718 N N . LYS A 1 91 ? 11.992 -4.407 -14.438 1.00 87.69 91 LYS A N 1
ATOM 719 C CA . LYS A 1 91 ? 10.550 -4.608 -14.631 1.00 87.69 91 LYS A CA 1
ATOM 720 C C . LYS A 1 91 ? 9.999 -5.501 -13.517 1.00 87.69 91 LYS A C 1
ATOM 722 O O . LYS A 1 91 ? 10.493 -6.616 -13.331 1.00 87.69 91 LYS A O 1
ATOM 727 N N . LYS A 1 92 ? 8.995 -5.010 -12.786 1.00 93.12 92 LYS A N 1
ATOM 728 C CA . LYS A 1 92 ? 8.332 -5.785 -11.736 1.00 93.12 92 LYS A CA 1
ATOM 729 C C . LYS A 1 92 ? 7.447 -6.866 -12.346 1.00 93.12 92 LYS A C 1
ATOM 731 O O . LYS A 1 92 ? 6.856 -6.672 -13.405 1.00 93.12 92 LYS A O 1
ATOM 736 N N . LYS A 1 93 ? 7.389 -8.012 -11.678 1.00 94.81 93 LYS A N 1
ATOM 737 C CA . LYS A 1 93 ? 6.569 -9.163 -12.053 1.00 94.81 93 LYS A CA 1
ATOM 738 C C . LYS A 1 93 ? 5.539 -9.431 -10.959 1.00 94.81 93 LYS A C 1
ATOM 740 O O . LYS A 1 93 ? 5.898 -9.306 -9.785 1.00 94.81 93 LYS A O 1
ATOM 745 N N . PRO A 1 94 ? 4.301 -9.798 -11.324 1.00 97.56 94 PRO A N 1
ATOM 746 C CA . PRO A 1 94 ? 3.270 -10.105 -10.350 1.00 97.56 94 PRO A CA 1
ATOM 747 C C . PRO A 1 94 ? 3.608 -11.384 -9.576 1.00 97.56 94 PRO A C 1
ATOM 749 O O . PRO A 1 94 ? 4.121 -12.351 -10.142 1.00 97.56 94 PRO A O 1
ATOM 752 N N . VAL A 1 95 ? 3.290 -11.384 -8.286 1.00 98.00 95 VAL A N 1
ATOM 753 C CA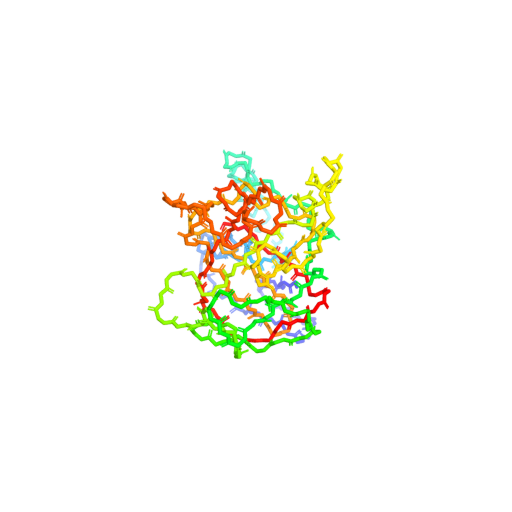 . VAL A 1 95 ? 3.406 -12.516 -7.361 1.00 98.00 95 VAL A CA 1
ATOM 754 C C . VAL A 1 95 ? 2.152 -12.597 -6.489 1.00 98.00 95 VAL A C 1
ATOM 756 O O . VAL A 1 95 ? 1.479 -11.595 -6.253 1.00 98.00 95 VAL A O 1
ATOM 759 N N . ASN A 1 96 ? 1.816 -13.797 -6.014 1.00 97.69 96 ASN A N 1
ATOM 760 C CA . ASN A 1 96 ? 0.592 -14.010 -5.232 1.00 97.69 96 ASN A CA 1
ATOM 761 C C . ASN A 1 96 ? 0.717 -13.528 -3.783 1.00 97.69 96 ASN A C 1
ATOM 763 O O . ASN A 1 96 ? -0.265 -13.067 -3.203 1.00 97.69 96 ASN A O 1
ATOM 767 N N . GLU A 1 97 ? 1.910 -13.637 -3.206 1.00 96.62 97 GLU A N 1
ATOM 768 C CA . GLU A 1 97 ? 2.203 -13.282 -1.822 1.00 96.62 97 GLU A CA 1
ATOM 769 C C . GLU A 1 97 ? 3.669 -12.894 -1.657 1.00 96.62 97 GLU A C 1
ATOM 771 O O . GLU A 1 97 ? 4.517 -13.298 -2.456 1.00 96.62 97 GLU A O 1
ATOM 776 N N . VAL A 1 98 ? 3.953 -12.106 -0.622 1.00 97.19 98 VAL A N 1
ATOM 777 C CA . VAL A 1 98 ? 5.309 -11.719 -0.224 1.00 97.19 98 VAL A CA 1
ATOM 778 C C . VAL A 1 98 ? 5.421 -11.594 1.291 1.00 97.19 98 VAL A C 1
ATOM 780 O O . VAL A 1 98 ? 4.455 -11.250 1.980 1.00 97.19 98 VAL A O 1
ATOM 783 N N . SER A 1 99 ? 6.636 -11.806 1.790 1.00 96.81 99 SER A N 1
ATOM 784 C CA . SER A 1 99 ? 7.050 -11.376 3.125 1.00 96.81 99 SER A CA 1
ATOM 785 C C . SER A 1 99 ? 7.559 -9.932 3.074 1.00 96.81 99 SER A C 1
ATOM 787 O O . SER A 1 99 ? 8.241 -9.528 2.128 1.00 96.81 99 SER A O 1
ATOM 789 N N . ILE A 1 100 ? 7.230 -9.155 4.099 1.00 96.31 100 ILE A N 1
ATOM 790 C CA . ILE A 1 100 ? 7.686 -7.783 4.315 1.00 96.31 100 ILE A CA 1
ATOM 791 C C . ILE A 1 100 ? 8.475 -7.753 5.620 1.00 96.31 100 ILE A C 1
ATOM 793 O O . ILE A 1 100 ? 7.954 -8.168 6.653 1.00 96.31 100 ILE A O 1
ATOM 797 N N . ASN A 1 101 ? 9.695 -7.224 5.573 1.00 94.00 101 ASN A N 1
ATOM 798 C CA . ASN A 1 101 ? 10.549 -6.962 6.733 1.00 94.00 101 ASN A CA 1
ATOM 799 C C . ASN A 1 101 ? 10.692 -5.449 6.981 1.00 94.00 101 ASN A C 1
ATOM 801 O O . ASN A 1 101 ? 10.101 -4.636 6.273 1.00 94.00 101 ASN A O 1
ATOM 805 N N . GLU A 1 102 ? 11.491 -5.045 7.968 1.00 92.31 102 GLU A N 1
ATOM 806 C CA . GLU A 1 102 ? 11.730 -3.640 8.334 1.00 92.31 102 GLU A CA 1
ATOM 807 C C . GLU A 1 102 ? 12.379 -2.786 7.227 1.00 92.31 102 GLU A C 1
ATOM 809 O O . GLU A 1 102 ? 12.455 -1.560 7.341 1.00 92.31 102 GLU A O 1
ATOM 814 N N . TYR A 1 103 ? 12.838 -3.416 6.146 1.00 95.44 103 TYR A N 1
ATOM 815 C CA . TYR A 1 103 ? 13.470 -2.769 5.003 1.00 95.44 103 TYR A CA 1
ATOM 816 C C . TYR A 1 103 ? 12.594 -2.746 3.745 1.00 95.44 103 TYR A C 1
ATOM 818 O O . TYR A 1 103 ? 12.964 -2.072 2.781 1.00 95.44 103 TYR A O 1
ATOM 826 N N . GLY A 1 104 ? 11.448 -3.432 3.728 1.00 96.44 104 GLY A N 1
ATOM 827 C CA . GLY A 1 104 ? 10.549 -3.508 2.575 1.00 96.44 104 GLY A CA 1
ATOM 828 C C . GLY A 1 104 ? 10.146 -4.938 2.221 1.00 96.44 104 GLY A C 1
ATOM 829 O O . GLY A 1 104 ? 10.086 -5.815 3.077 1.00 96.44 104 GLY A O 1
ATOM 830 N N . ILE A 1 105 ? 9.829 -5.166 0.946 1.00 97.62 105 ILE A N 1
ATOM 831 C CA . ILE A 1 105 ? 9.412 -6.479 0.436 1.00 97.62 105 ILE A CA 1
ATOM 832 C C . ILE A 1 105 ? 10.635 -7.363 0.175 1.00 97.62 105 ILE A C 1
ATOM 834 O O . ILE A 1 105 ? 11.552 -6.986 -0.559 1.00 97.62 105 ILE A O 1
ATOM 838 N N . GLU A 1 106 ? 10.647 -8.564 0.739 1.00 96.56 106 GLU A N 1
ATOM 839 C CA . GLU A 1 106 ? 11.735 -9.513 0.510 1.00 96.56 106 GLU A CA 1
ATOM 840 C C . GLU A 1 106 ? 11.855 -9.880 -0.976 1.00 96.56 106 GLU A C 1
ATOM 842 O O . GLU A 1 106 ? 10.865 -10.153 -1.655 1.00 96.56 106 GLU A O 1
ATOM 847 N N . GLY A 1 107 ? 13.084 -9.849 -1.499 1.00 93.75 107 GLY A N 1
ATOM 848 C CA . GLY A 1 107 ? 13.364 -10.096 -2.916 1.00 93.75 107 GLY A CA 1
ATOM 849 C C . GLY A 1 107 ? 13.116 -8.906 -3.852 1.00 93.75 107 GLY A C 1
ATOM 850 O O . GLY A 1 107 ? 13.426 -9.014 -5.038 1.00 93.75 107 GLY A O 1
ATOM 851 N N . ASP A 1 108 ? 12.614 -7.764 -3.363 1.00 97.00 108 ASP A N 1
ATOM 852 C CA . ASP A 1 108 ? 12.526 -6.546 -4.174 1.00 97.00 108 ASP A CA 1
ATOM 853 C C . ASP A 1 108 ? 13.796 -5.693 -4.082 1.00 97.00 108 ASP A C 1
ATOM 855 O O . ASP A 1 108 ? 14.308 -5.396 -3.004 1.00 97.00 108 ASP A O 1
ATOM 859 N N . GLY A 1 109 ? 14.266 -5.203 -5.225 1.00 91.06 109 GLY A N 1
ATOM 860 C CA . GLY A 1 109 ? 15.461 -4.377 -5.324 1.00 91.06 109 GLY A CA 1
ATOM 861 C C . GLY A 1 109 ? 15.314 -3.017 -4.644 1.00 91.06 109 GLY A C 1
ATOM 862 O O . GLY A 1 109 ? 16.321 -2.362 -4.384 1.00 91.06 109 GLY A O 1
ATOM 863 N N . HIS A 1 110 ? 14.091 -2.564 -4.352 1.00 90.69 110 HIS A N 1
ATOM 864 C CA . HIS A 1 110 ? 13.851 -1.322 -3.617 1.00 90.69 110 HIS A CA 1
ATOM 865 C C . HIS A 1 110 ? 13.888 -1.494 -2.100 1.00 90.69 110 HIS A C 1
ATOM 867 O O . HIS A 1 110 ? 13.850 -0.485 -1.402 1.00 90.69 110 HIS A O 1
ATOM 873 N N . SER A 1 111 ? 14.034 -2.708 -1.578 1.00 89.69 111 SER A N 1
ATOM 874 C CA . SER A 1 111 ? 14.175 -2.919 -0.140 1.00 89.69 111 SER A CA 1
ATOM 875 C C . SER A 1 111 ? 15.510 -2.375 0.378 1.00 89.69 111 SER A C 1
ATOM 877 O O . SER A 1 111 ? 16.550 -2.473 -0.278 1.00 89.69 111 SER A O 1
ATOM 879 N N . GLY A 1 112 ? 15.481 -1.729 1.543 1.00 92.00 112 GLY A N 1
ATOM 880 C CA . GLY A 1 112 ? 16.654 -1.159 2.203 1.00 92.00 112 GLY A CA 1
ATOM 881 C C . GLY A 1 112 ? 16.319 -0.135 3.291 1.00 92.00 112 GLY A C 1
ATOM 882 O O . GLY A 1 112 ? 15.160 0.173 3.571 1.00 92.00 112 GLY A O 1
ATOM 883 N N . ASN A 1 113 ? 17.361 0.443 3.890 1.00 93.00 113 ASN A N 1
ATOM 884 C CA . ASN A 1 113 ? 17.227 1.476 4.917 1.00 93.00 113 ASN A CA 1
ATOM 885 C C . ASN A 1 113 ? 17.026 2.874 4.298 1.00 93.00 113 ASN A C 1
ATOM 887 O O . ASN A 1 113 ? 17.963 3.662 4.177 1.00 93.00 113 ASN A O 1
ATOM 891 N N . TRP A 1 114 ? 15.810 3.152 3.833 1.00 94.12 114 TRP A N 1
ATOM 892 C CA . TRP A 1 114 ? 15.407 4.435 3.248 1.00 94.12 114 TRP A CA 1
ATOM 893 C C . TRP A 1 114 ? 13.887 4.597 3.335 1.00 94.12 114 TRP A C 1
ATOM 895 O O . TRP A 1 114 ? 13.186 3.672 3.719 1.00 94.12 114 TRP A O 1
ATOM 905 N N . HIS A 1 115 ? 13.346 5.763 2.982 1.00 91.56 115 HIS A N 1
ATOM 906 C CA . HIS A 1 115 ? 11.934 6.071 3.232 1.00 91.56 115 HIS A CA 1
ATOM 907 C C . HIS A 1 115 ? 10.942 5.486 2.216 1.00 91.56 115 HIS A C 1
ATOM 909 O O . HIS A 1 115 ? 9.746 5.534 2.476 1.00 91.56 115 HIS A O 1
ATOM 915 N N . ARG A 1 116 ? 11.384 4.942 1.074 1.00 94.50 116 ARG A N 1
ATOM 916 C CA . ARG A 1 116 ? 10.501 4.429 -0.000 1.00 94.50 116 ARG A CA 1
ATOM 917 C C . ARG A 1 116 ? 10.585 2.906 -0.137 1.00 94.50 116 ARG A C 1
ATOM 919 O O . ARG A 1 116 ? 10.862 2.383 -1.214 1.00 94.50 116 ARG A O 1
ATOM 926 N N . GLN A 1 117 ? 10.382 2.211 0.972 1.00 96.50 117 GLN A N 1
ATOM 927 C CA . GLN A 1 117 ? 10.545 0.758 1.076 1.00 96.50 117 GLN A CA 1
ATOM 928 C C . GLN A 1 117 ? 9.462 -0.012 0.317 1.00 96.50 117 GLN A C 1
ATOM 930 O O . GLN A 1 117 ? 9.730 -1.079 -0.226 1.00 96.50 117 GLN A O 1
ATOM 935 N N . VAL A 1 118 ? 8.244 0.534 0.268 1.00 97.19 118 VAL A N 1
ATOM 936 C CA . VAL A 1 118 ? 7.105 -0.052 -0.448 1.00 97.19 118 VAL A CA 1
ATOM 937 C C . VAL A 1 118 ? 6.413 1.040 -1.256 1.00 97.19 118 VAL A C 1
ATOM 939 O O . VAL A 1 118 ? 6.126 2.112 -0.725 1.00 97.19 118 VAL A O 1
ATOM 942 N N . SER A 1 119 ? 6.141 0.794 -2.537 1.00 96.94 119 SER A N 1
ATOM 943 C CA . SER A 1 119 ? 5.399 1.720 -3.401 1.00 96.94 119 SER A CA 1
ATOM 944 C C . SER A 1 119 ? 3.986 1.224 -3.713 1.00 96.94 119 SER A C 1
ATOM 946 O O . SER A 1 119 ? 3.757 0.030 -3.903 1.00 96.94 119 SER A O 1
ATOM 948 N N . LEU A 1 120 ? 3.034 2.152 -3.777 1.00 96.75 120 LEU A N 1
ATOM 949 C CA . LEU A 1 120 ? 1.624 1.893 -4.028 1.00 96.75 120 LEU A CA 1
ATOM 950 C C . LEU A 1 120 ? 1.124 2.709 -5.224 1.00 96.75 120 LEU A C 1
ATOM 952 O O . LEU A 1 120 ? 1.522 3.862 -5.413 1.00 96.75 120 LEU A O 1
ATOM 956 N N . LEU A 1 121 ? 0.202 2.125 -5.989 1.00 96.31 121 LEU A N 1
ATOM 957 C CA . LEU A 1 121 ? -0.572 2.811 -7.023 1.00 96.31 121 LEU A CA 1
ATOM 958 C C . LEU A 1 121 ? -2.009 2.279 -7.039 1.00 96.31 121 LEU A C 1
ATOM 960 O O . LEU A 1 121 ? -2.242 1.099 -6.778 1.00 96.31 121 LEU A O 1
ATOM 964 N N . SER A 1 122 ? -2.988 3.132 -7.342 1.00 94.81 122 SER A N 1
ATOM 965 C CA . SER A 1 122 ? -4.378 2.683 -7.413 1.00 94.81 122 SER A CA 1
ATOM 966 C C . SER A 1 122 ? -4.675 2.056 -8.776 1.00 94.81 122 SER A C 1
ATOM 968 O O . SER A 1 122 ? -4.199 2.510 -9.818 1.00 94.81 122 SER A O 1
ATOM 970 N N . TYR A 1 123 ? -5.503 1.021 -8.791 1.00 94.94 123 TYR A N 1
ATOM 971 C CA . TYR A 1 123 ? -5.940 0.376 -10.022 1.00 94.94 123 TYR A CA 1
ATOM 972 C C . TYR A 1 123 ? -6.783 1.317 -10.891 1.00 94.94 123 TYR A C 1
ATOM 974 O O . TYR A 1 123 ? -6.708 1.261 -12.117 1.00 94.94 123 TYR A O 1
ATOM 982 N N . ASP A 1 124 ? -7.533 2.232 -10.275 1.00 91.88 124 ASP A N 1
ATOM 983 C CA . ASP A 1 124 ? -8.292 3.252 -11.000 1.00 91.88 124 ASP A CA 1
ATOM 984 C C . ASP A 1 124 ? -7.357 4.239 -11.718 1.00 91.88 124 ASP A C 1
ATOM 986 O O . ASP A 1 124 ? -7.642 4.666 -12.836 1.00 91.88 124 ASP A O 1
ATOM 990 N N . SER A 1 125 ? -6.192 4.532 -11.133 1.00 92.19 125 SER A N 1
ATOM 991 C CA . SER A 1 125 ? -5.129 5.318 -11.768 1.00 92.19 125 SER A CA 1
ATOM 992 C C . SER A 1 125 ? -4.611 4.647 -13.046 1.00 92.19 125 SER A C 1
ATOM 994 O O . SER A 1 125 ? -4.475 5.305 -14.078 1.00 92.19 125 SER A O 1
ATOM 996 N N . ILE A 1 126 ? -4.388 3.328 -13.004 1.00 93.12 126 ILE A N 1
ATOM 997 C CA . ILE A 1 126 ? -3.971 2.534 -14.173 1.00 93.12 126 ILE A CA 1
ATOM 998 C C . ILE A 1 126 ? -5.072 2.543 -15.243 1.00 93.12 126 ILE A C 1
ATOM 1000 O O . ILE A 1 126 ? -4.801 2.855 -16.401 1.00 93.12 126 ILE A O 1
ATOM 1004 N N . LYS A 1 127 ? -6.336 2.303 -14.865 1.00 93.19 127 LYS A N 1
ATOM 1005 C CA . LYS A 1 127 ? -7.476 2.371 -15.800 1.00 93.19 127 LYS A CA 1
ATOM 1006 C C . LYS A 1 127 ? -7.605 3.728 -16.489 1.00 93.19 127 LYS A C 1
ATOM 1008 O O . LYS A 1 127 ? -7.876 3.779 -17.686 1.00 93.19 127 LYS A O 1
ATOM 1013 N N . ASN A 1 128 ? -7.412 4.816 -15.746 1.00 91.25 128 ASN A N 1
ATOM 1014 C CA . ASN A 1 128 ? -7.487 6.178 -16.276 1.00 91.25 128 ASN A CA 1
ATOM 1015 C C . ASN A 1 128 ? -6.364 6.500 -17.264 1.00 91.25 128 ASN A C 1
ATOM 1017 O O . ASN A 1 128 ? -6.519 7.388 -18.101 1.00 91.25 128 ASN A O 1
ATOM 1021 N N . ILE A 1 129 ? -5.221 5.828 -17.151 1.00 90.00 129 ILE A N 1
ATOM 1022 C CA . ILE A 1 129 ? -4.176 5.900 -18.167 1.00 90.00 129 ILE A CA 1
ATOM 1023 C C . ILE A 1 129 ? -4.546 5.048 -19.376 1.00 90.00 129 ILE A C 1
ATOM 1025 O O . ILE A 1 129 ? -4.401 5.515 -20.506 1.00 90.00 129 ILE A O 1
ATOM 1029 N N . ASN A 1 130 ? -5.098 3.856 -19.159 1.00 91.50 130 ASN A N 1
ATOM 1030 C CA . ASN A 1 130 ? -5.458 2.979 -20.266 1.00 91.50 130 ASN A CA 1
ATOM 1031 C C . ASN A 1 130 ? -6.579 3.541 -21.141 1.00 91.50 130 ASN A C 1
ATOM 1033 O O . ASN A 1 130 ? -6.547 3.401 -22.361 1.00 91.50 130 ASN A O 1
ATOM 1037 N N . SER A 1 131 ? -7.521 4.283 -20.553 1.00 91.56 131 SER A N 1
ATOM 1038 C CA . SER A 1 131 ? -8.548 5.004 -21.315 1.00 91.56 131 SER A CA 1
ATOM 1039 C C . SER A 1 131 ? -7.986 6.100 -22.231 1.00 91.56 131 SER A C 1
ATOM 1041 O O . SER A 1 131 ? -8.685 6.556 -23.132 1.00 91.56 131 SER A O 1
ATOM 1043 N N . LYS A 1 132 ? -6.722 6.503 -22.041 1.00 88.81 132 LYS A N 1
ATOM 1044 C CA . LYS A 1 132 ? -5.991 7.447 -22.900 1.00 88.81 132 LYS A CA 1
ATOM 1045 C C . LYS A 1 132 ? -5.141 6.747 -23.970 1.00 88.81 132 LYS A C 1
ATOM 1047 O O . LYS A 1 132 ? -4.349 7.410 -24.631 1.00 88.81 132 LYS A O 1
ATOM 1052 N N . GLY A 1 133 ? -5.301 5.432 -24.146 1.00 87.12 133 GLY A N 1
ATOM 1053 C CA . GLY A 1 133 ? -4.655 4.656 -25.210 1.00 87.12 133 GLY A CA 1
ATOM 1054 C C . GLY A 1 133 ? -3.297 4.050 -24.847 1.00 87.12 133 GLY A C 1
ATOM 1055 O O . GLY A 1 133 ? -2.594 3.579 -25.735 1.00 87.12 133 GLY A O 1
ATOM 1056 N N . ILE A 1 134 ? -2.916 4.056 -23.570 1.00 87.75 134 ILE A N 1
ATOM 1057 C CA . ILE A 1 134 ? -1.728 3.345 -23.079 1.00 87.75 134 ILE A CA 1
ATOM 1058 C C . ILE A 1 134 ? -2.146 1.925 -22.666 1.00 87.75 134 ILE A C 1
ATOM 1060 O O . ILE A 1 134 ? -3.193 1.750 -22.063 1.00 87.75 134 ILE A O 1
ATOM 1064 N N . ASP A 1 135 ? -1.353 0.901 -22.966 1.00 89.44 135 ASP A N 1
ATOM 1065 C CA . ASP A 1 135 ? -1.632 -0.467 -22.508 1.00 89.44 135 ASP A CA 1
ATOM 1066 C C . ASP A 1 135 ? -0.778 -0.794 -21.275 1.00 89.44 135 ASP A C 1
ATOM 1068 O O . ASP A 1 135 ? 0.343 -1.288 -21.390 1.00 89.44 135 ASP A O 1
ATOM 1072 N N . ALA A 1 136 ? -1.265 -0.409 -20.091 1.00 92.44 136 ALA A N 1
ATOM 1073 C CA . ALA A 1 136 ? -0.566 -0.594 -18.822 1.00 92.44 136 ALA A CA 1
ATOM 1074 C C . ALA A 1 136 ? -1.190 -1.699 -17.967 1.00 92.44 136 ALA A C 1
ATOM 1076 O O . ALA A 1 136 ? -2.406 -1.731 -17.748 1.00 92.44 136 ALA A O 1
ATOM 1077 N N . SER A 1 137 ? -0.341 -2.536 -17.380 1.00 94.50 137 SER A N 1
ATOM 1078 C CA . SER A 1 137 ? -0.706 -3.520 -16.364 1.00 94.50 137 SER A CA 1
ATOM 1079 C C . SER A 1 137 ? -0.157 -3.143 -14.980 1.00 94.50 137 SER A C 1
ATOM 1081 O O . SER A 1 137 ? 0.798 -2.369 -14.872 1.00 94.50 137 SER A O 1
ATOM 1083 N N . PRO A 1 138 ? -0.731 -3.693 -13.890 1.00 96.31 138 PRO A N 1
ATOM 1084 C CA . PRO A 1 138 ? -0.124 -3.623 -12.563 1.00 96.31 138 PRO A CA 1
ATOM 1085 C C . PRO A 1 138 ? 1.370 -3.985 -12.580 1.00 96.31 138 PRO A C 1
ATOM 1087 O O . PRO A 1 138 ? 1.766 -5.007 -13.136 1.00 96.31 138 PRO A O 1
ATOM 1090 N N . GLY A 1 139 ? 2.194 -3.139 -11.969 1.00 94.50 139 GLY A N 1
ATOM 1091 C CA . GLY A 1 139 ? 3.648 -3.269 -11.892 1.00 94.50 139 GLY A CA 1
ATOM 1092 C C . GLY A 1 139 ? 4.421 -2.557 -13.006 1.00 94.50 139 GLY A C 1
ATOM 1093 O O . GLY A 1 139 ? 5.620 -2.317 -12.833 1.00 94.50 139 GLY A O 1
ATOM 1094 N N . ASP A 1 140 ? 3.780 -2.167 -14.117 1.00 92.88 140 ASP A N 1
ATOM 1095 C CA . ASP A 1 140 ? 4.462 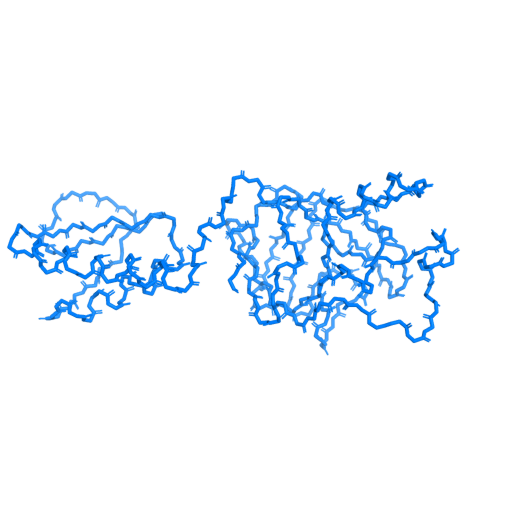-1.482 -15.230 1.00 92.88 140 ASP A CA 1
ATOM 1096 C C . ASP A 1 140 ? 4.941 -0.070 -14.846 1.00 92.88 140 ASP A C 1
ATOM 1098 O O . ASP A 1 140 ? 5.928 0.427 -15.394 1.00 92.88 140 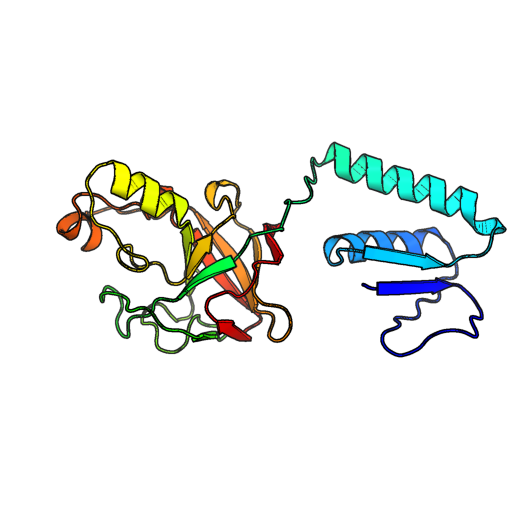ASP A O 1
ATOM 1102 N N . PHE A 1 141 ? 4.329 0.548 -13.830 1.00 92.75 141 PHE A N 1
ATOM 1103 C CA . PHE A 1 141 ? 4.787 1.815 -13.250 1.00 92.75 141 PHE A CA 1
ATOM 1104 C C . PHE A 1 141 ? 5.786 1.630 -12.098 1.00 92.75 141 PHE A C 1
ATOM 1106 O O . PHE A 1 141 ? 6.132 2.594 -11.410 1.00 92.75 141 PHE A O 1
ATOM 1113 N N . ALA A 1 142 ? 6.299 0.410 -11.920 1.00 93.00 142 ALA A N 1
ATOM 1114 C CA . ALA A 1 142 ? 7.204 0.010 -10.850 1.00 93.00 142 ALA A CA 1
ATOM 1115 C C . ALA A 1 142 ? 6.622 0.177 -9.431 1.00 93.00 142 ALA A C 1
ATOM 1117 O O . ALA A 1 142 ? 7.376 0.329 -8.464 1.00 93.00 142 ALA A O 1
ATOM 1118 N N . GLU A 1 143 ? 5.299 0.112 -9.275 1.00 95.81 143 GLU A N 1
ATOM 1119 C CA . GLU A 1 143 ? 4.659 -0.007 -7.969 1.00 95.81 143 GLU A CA 1
ATOM 1120 C C . GLU A 1 143 ? 4.783 -1.430 -7.406 1.00 95.81 143 GLU A C 1
ATOM 1122 O O . GLU A 1 143 ? 4.673 -2.419 -8.137 1.00 95.81 143 GLU A O 1
ATOM 1127 N N . ASN A 1 144 ? 4.987 -1.554 -6.095 1.00 97.94 144 ASN A N 1
ATOM 1128 C CA . ASN A 1 144 ? 4.961 -2.846 -5.423 1.00 97.94 144 ASN A CA 1
ATOM 1129 C C . ASN A 1 144 ? 3.542 -3.357 -5.205 1.00 97.94 144 ASN A C 1
ATOM 1131 O O . ASN A 1 144 ? 3.293 -4.542 -5.377 1.00 97.94 144 ASN A O 1
ATOM 1135 N N . ILE A 1 145 ? 2.628 -2.487 -4.785 1.00 97.75 145 ILE A N 1
ATOM 1136 C CA . ILE A 1 145 ? 1.269 -2.868 -4.417 1.00 97.75 145 ILE A CA 1
ATOM 1137 C C . ILE A 1 145 ? 0.298 -2.051 -5.254 1.00 97.75 145 ILE A C 1
ATOM 1139 O O . ILE A 1 145 ? 0.229 -0.826 -5.147 1.00 97.75 145 ILE A O 1
ATOM 1143 N N . THR A 1 146 ? -0.505 -2.741 -6.052 1.00 97.69 146 THR A N 1
ATOM 1144 C CA . THR A 1 146 ? -1.629 -2.119 -6.743 1.00 97.69 146 THR A CA 1
ATOM 1145 C C . THR A 1 146 ? -2.878 -2.313 -5.894 1.00 97.69 146 THR A C 1
ATOM 1147 O O . THR A 1 146 ? -3.227 -3.443 -5.536 1.00 97.69 146 THR A O 1
ATOM 1150 N N . THR A 1 147 ? -3.557 -1.224 -5.550 1.00 95.38 147 THR A N 1
ATOM 1151 C CA . THR A 1 147 ? -4.719 -1.233 -4.651 1.00 95.38 147 THR A CA 1
ATOM 1152 C C . THR A 1 147 ? -6.016 -0.944 -5.401 1.00 95.38 147 THR A C 1
ATOM 1154 O O . THR A 1 147 ? -6.010 -0.373 -6.485 1.00 95.38 147 THR A O 1
ATOM 1157 N N . SER A 1 148 ? -7.161 -1.325 -4.841 1.00 92.38 148 SER A N 1
ATOM 1158 C CA . SER A 1 148 ? -8.480 -0.972 -5.379 1.00 92.38 148 SER A CA 1
ATOM 1159 C C . SER A 1 148 ? -9.401 -0.484 -4.270 1.00 92.38 148 SER A C 1
ATOM 1161 O O . SER A 1 148 ? -9.260 -0.897 -3.119 1.00 92.38 148 SER A O 1
ATOM 1163 N N . GLY A 1 149 ? -10.312 0.428 -4.620 1.00 84.81 149 GLY A N 1
ATOM 1164 C CA . GLY A 1 149 ? -11.295 1.019 -3.712 1.00 84.81 149 GLY A CA 1
ATOM 1165 C C . GLY A 1 149 ? -10.748 2.133 -2.817 1.00 84.81 149 GLY A C 1
ATOM 1166 O O . GLY A 1 149 ? -11.541 2.842 -2.201 1.00 84.81 149 GLY A O 1
ATOM 1167 N N . ILE A 1 150 ? -9.421 2.294 -2.732 1.00 83.81 150 ILE A N 1
ATOM 1168 C CA . ILE A 1 150 ? -8.763 3.335 -1.937 1.00 83.81 150 ILE A CA 1
ATOM 1169 C C . ILE A 1 150 ? -8.388 4.524 -2.823 1.00 83.81 150 ILE A C 1
ATOM 1171 O O . ILE A 1 150 ? -7.693 4.374 -3.826 1.00 83.81 150 ILE A O 1
ATOM 1175 N N . ASP A 1 151 ? -8.813 5.720 -2.420 1.00 83.12 151 ASP A N 1
ATOM 1176 C CA . ASP A 1 151 ? -8.359 6.965 -3.037 1.00 83.12 151 ASP A CA 1
ATOM 1177 C C . ASP A 1 151 ? -6.996 7.355 -2.448 1.00 83.12 151 ASP A C 1
ATOM 1179 O O . ASP A 1 151 ? -6.910 8.107 -1.474 1.00 83.12 151 ASP A O 1
ATOM 1183 N N . LEU A 1 152 ? -5.922 6.812 -3.033 1.00 86.00 152 LEU A N 1
ATOM 1184 C CA . LEU A 1 152 ? -4.547 7.074 -2.592 1.00 86.00 152 LEU A CA 1
ATOM 1185 C C . LEU A 1 152 ? -4.180 8.568 -2.625 1.00 86.00 152 LEU A C 1
ATOM 1187 O O . LEU A 1 152 ? -3.300 8.989 -1.881 1.00 86.00 152 LEU A O 1
ATOM 1191 N N . LYS A 1 153 ? -4.868 9.386 -3.434 1.00 79.00 153 LYS A N 1
ATOM 1192 C CA . LYS A 1 153 ? -4.599 10.830 -3.559 1.00 79.00 153 LYS A CA 1
ATOM 1193 C C . LYS A 1 153 ? -5.020 11.624 -2.328 1.00 79.00 153 LYS A C 1
ATOM 1195 O O . LYS A 1 153 ? -4.585 12.758 -2.158 1.00 79.00 153 LYS A O 1
ATOM 1200 N N . ARG A 1 154 ? -5.900 11.058 -1.498 1.00 83.12 154 ARG A N 1
ATOM 1201 C CA . ARG A 1 154 ? -6.357 11.682 -0.248 1.00 83.12 154 ARG A CA 1
ATOM 1202 C C . ARG A 1 154 ? -5.464 11.369 0.939 1.00 83.12 154 ARG A C 1
ATOM 1204 O O . ARG A 1 154 ? -5.674 11.959 1.997 1.00 83.12 154 ARG A O 1
ATOM 1211 N N . LEU A 1 155 ? -4.515 10.450 0.774 1.00 84.75 155 LEU A N 1
ATOM 1212 C CA . LEU A 1 155 ? -3.536 10.169 1.808 1.00 84.75 155 LEU A CA 1
ATOM 1213 C C . LEU A 1 155 ? -2.665 11.401 2.050 1.00 84.75 155 LEU A C 1
ATOM 1215 O O . LEU A 1 155 ? -2.471 12.240 1.172 1.00 84.75 155 LEU A O 1
ATOM 1219 N N . GLN A 1 156 ? -2.138 11.489 3.259 1.00 85.06 156 GLN A N 1
ATOM 1220 C CA . GLN A 1 156 ? -1.180 12.481 3.710 1.00 85.06 156 GLN A CA 1
ATOM 1221 C C . GLN A 1 156 ? 0.078 11.765 4.197 1.00 85.06 156 GLN A C 1
ATOM 1223 O O . GLN A 1 156 ? 0.045 10.599 4.593 1.00 85.06 156 GLN A O 1
ATOM 1228 N N . ILE A 1 157 ? 1.208 12.469 4.163 1.00 86.69 157 ILE A N 1
ATOM 1229 C CA . ILE A 1 157 ? 2.439 11.979 4.787 1.00 86.69 157 ILE A CA 1
ATOM 1230 C C . ILE A 1 157 ? 2.175 11.763 6.283 1.00 86.69 157 ILE A C 1
ATOM 1232 O O . ILE A 1 157 ? 1.549 12.600 6.931 1.00 86.69 157 ILE A O 1
ATOM 1236 N N . GLY A 1 158 ? 2.649 10.637 6.810 1.00 79.94 158 GLY A N 1
ATOM 1237 C CA . GLY A 1 158 ? 2.382 10.167 8.166 1.00 79.94 158 GLY A CA 1
ATOM 1238 C C . GLY A 1 158 ? 1.150 9.270 8.277 1.00 79.94 158 GLY A C 1
ATOM 1239 O O . GLY A 1 158 ? 0.968 8.650 9.322 1.00 79.94 158 GLY A O 1
ATOM 1240 N N . ASN A 1 159 ? 0.325 9.150 7.225 1.00 81.38 159 ASN A N 1
ATOM 1241 C CA . ASN A 1 159 ? -0.810 8.240 7.288 1.00 81.38 159 ASN A CA 1
ATOM 1242 C C . ASN A 1 159 ? -0.365 6.785 7.403 1.00 81.38 159 ASN A C 1
ATOM 1244 O O . ASN A 1 159 ? 0.590 6.376 6.741 1.00 81.38 159 ASN A O 1
ATOM 1248 N N . ILE A 1 160 ? -1.092 5.986 8.182 1.00 80.56 160 ILE A N 1
ATOM 1249 C CA . ILE A 1 160 ? -0.787 4.561 8.368 1.00 80.56 160 ILE A CA 1
ATOM 1250 C C . ILE A 1 160 ? -1.804 3.706 7.615 1.00 80.56 160 ILE A C 1
ATOM 1252 O O . ILE A 1 160 ? -3.012 3.793 7.844 1.00 80.56 160 ILE A O 1
ATOM 1256 N N . LEU A 1 161 ? -1.287 2.860 6.727 1.00 83.19 161 LEU A N 1
ATOM 1257 C CA . LEU A 1 161 ? -2.015 1.833 6.000 1.00 83.19 161 LEU A CA 1
ATOM 1258 C C . LEU A 1 161 ? -1.858 0.487 6.697 1.00 83.19 161 LEU A C 1
ATOM 1260 O O . LEU A 1 161 ? -0.745 -0.010 6.870 1.00 83.19 161 LEU A O 1
ATOM 1264 N N . THR A 1 162 ? -2.986 -0.123 7.037 1.00 83.38 162 THR A N 1
ATOM 1265 C CA . THR A 1 162 ? -3.038 -1.457 7.640 1.00 83.38 162 THR A CA 1
ATOM 1266 C C . THR A 1 162 ? -3.509 -2.476 6.612 1.00 83.38 162 THR A C 1
ATOM 1268 O O . THR A 1 162 ? -4.591 -2.315 6.043 1.00 83.38 162 THR A O 1
ATOM 1271 N N . VAL A 1 163 ? -2.720 -3.524 6.380 1.00 87.31 163 VAL A N 1
ATOM 1272 C CA . VAL A 1 163 ? -2.980 -4.548 5.360 1.00 87.31 163 VAL A CA 1
ATOM 1273 C C . VAL A 1 163 ? -3.079 -5.928 6.003 1.00 87.31 163 VAL A C 1
ATOM 1275 O O . VAL A 1 163 ? -2.195 -6.317 6.761 1.00 87.31 163 V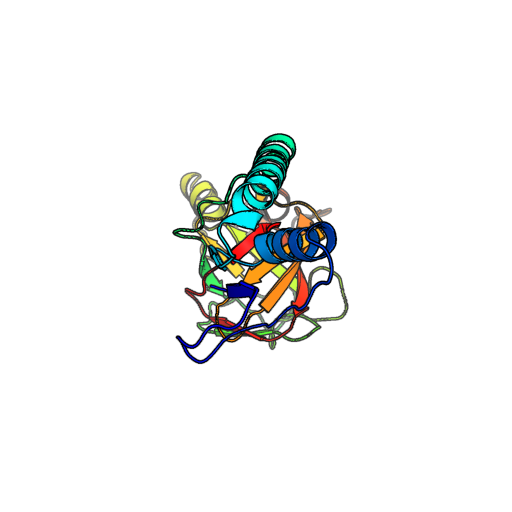AL A O 1
ATOM 1278 N N . GLY A 1 164 ? -4.119 -6.684 5.644 1.00 79.25 164 GLY A N 1
ATOM 1279 C CA . GLY A 1 164 ? -4.359 -8.028 6.180 1.00 79.25 164 GLY A CA 1
ATOM 1280 C C . GLY A 1 164 ? -5.066 -8.023 7.541 1.00 79.25 164 GLY A C 1
ATOM 1281 O O . GLY A 1 164 ? -5.151 -6.993 8.202 1.00 79.25 164 GLY A O 1
ATOM 1282 N N . GLU A 1 165 ? -5.622 -9.177 7.927 1.00 67.69 165 GLU A N 1
ATOM 1283 C CA . GLU A 1 165 ? -6.378 -9.349 9.182 1.00 67.69 165 GLU A CA 1
ATOM 1284 C C . GLU A 1 165 ? -5.575 -10.133 10.240 1.00 67.69 165 GLU A C 1
ATOM 1286 O O . GLU A 1 165 ? -5.489 -9.688 11.380 1.00 67.69 165 GLU A O 1
ATOM 1291 N N . GLU A 1 166 ? -4.967 -11.266 9.864 1.00 62.56 166 GLU A N 1
ATOM 1292 C CA . GLU A 1 166 ? -4.190 -12.136 10.769 1.00 62.56 166 GLU A CA 1
ATOM 1293 C C . GLU A 1 166 ? -2.723 -11.680 10.882 1.00 62.56 166 GLU A C 1
ATOM 1295 O O . GLU A 1 166 ? -2.295 -11.221 11.939 1.00 62.56 166 GLU A O 1
ATOM 1300 N N . ASP A 1 167 ? -1.977 -11.720 9.773 1.00 67.81 167 ASP A N 1
ATOM 1301 C CA . ASP A 1 167 ? -0.593 -11.231 9.678 1.00 67.81 167 ASP A CA 1
ATOM 1302 C C . ASP A 1 167 ? -0.569 -9.751 9.275 1.00 67.81 167 ASP A C 1
ATOM 1304 O O . ASP A 1 167 ? -0.194 -9.379 8.163 1.00 67.81 167 ASP A O 1
ATOM 1308 N N . MET A 1 168 ? -1.048 -8.898 10.178 1.00 76.50 168 MET A N 1
ATOM 1309 C CA . MET A 1 168 ? -1.231 -7.475 9.911 1.00 76.50 168 MET A CA 1
ATOM 1310 C C . MET A 1 168 ? 0.100 -6.762 9.626 1.00 76.50 168 MET A C 1
ATOM 1312 O O . MET A 1 168 ? 0.970 -6.673 10.494 1.00 76.50 168 MET A O 1
ATOM 1316 N N . VAL A 1 169 ? 0.213 -6.176 8.433 1.00 83.50 169 VAL A N 1
ATOM 1317 C CA . VAL A 1 169 ? 1.319 -5.292 8.045 1.00 83.50 169 VAL A CA 1
ATOM 1318 C C . VAL A 1 169 ? 0.893 -3.837 8.204 1.00 83.50 169 VAL A C 1
ATOM 1320 O O . VAL A 1 169 ? -0.209 -3.458 7.800 1.00 83.50 169 VAL A O 1
ATOM 1323 N N . MET A 1 170 ? 1.782 -3.008 8.758 1.00 85.00 170 MET A N 1
ATOM 1324 C CA . MET A 1 170 ? 1.577 -1.560 8.857 1.00 85.00 170 MET A CA 1
ATOM 1325 C C . MET A 1 170 ? 2.606 -0.806 8.026 1.00 85.00 170 MET A C 1
ATOM 1327 O O . MET A 1 170 ? 3.813 -0.986 8.202 1.00 85.00 170 MET A O 1
ATOM 1331 N N . LEU A 1 171 ? 2.116 0.063 7.147 1.00 88.44 171 LEU A N 1
ATOM 1332 C CA . LEU A 1 171 ? 2.914 0.888 6.249 1.00 88.44 171 LEU A CA 1
ATOM 1333 C C . LEU A 1 171 ? 2.607 2.363 6.511 1.00 88.44 171 LEU A C 1
ATOM 1335 O O . LEU A 1 171 ? 1.461 2.780 6.406 1.00 88.44 171 LEU A O 1
ATOM 1339 N N . GLU A 1 172 ? 3.617 3.166 6.814 1.00 86.62 172 GLU A N 1
ATOM 1340 C CA . GLU A 1 172 ? 3.457 4.614 6.956 1.00 86.62 172 GLU A CA 1
ATOM 1341 C C . GLU A 1 172 ? 3.776 5.307 5.640 1.00 86.62 172 GLU A C 1
ATOM 1343 O O . GLU A 1 172 ? 4.848 5.091 5.078 1.00 86.62 172 GLU A O 1
ATOM 1348 N N . VAL A 1 173 ? 2.880 6.168 5.165 1.00 91.25 173 VAL A N 1
ATOM 1349 C CA . VAL A 1 173 ? 3.090 7.025 3.998 1.00 91.25 173 VAL A CA 1
ATOM 1350 C C . VAL A 1 173 ? 4.207 8.020 4.291 1.00 91.25 173 VAL A C 1
ATOM 1352 O O . VAL A 1 173 ? 4.081 8.895 5.140 1.00 91.25 173 VAL A O 1
ATOM 1355 N N . THR A 1 174 ? 5.298 7.925 3.546 1.00 93.44 174 THR A N 1
ATOM 1356 C CA . THR A 1 174 ? 6.457 8.818 3.675 1.00 93.44 174 THR A CA 1
ATOM 1357 C C . THR A 1 174 ? 6.524 9.840 2.554 1.00 93.44 174 THR A C 1
ATOM 1359 O O . THR A 1 174 ? 7.182 10.869 2.697 1.00 93.44 174 THR A O 1
ATOM 1362 N N . GLN A 1 175 ? 5.877 9.561 1.420 1.00 95.00 175 GLN A N 1
ATOM 1363 C CA . GLN A 1 175 ? 5.914 10.436 0.260 1.00 95.00 175 GLN A CA 1
ATOM 1364 C C . GLN A 1 175 ? 4.716 10.208 -0.663 1.00 95.00 175 GLN A C 1
ATOM 1366 O O . GLN A 1 175 ? 4.296 9.073 -0.890 1.00 95.00 175 GLN A O 1
ATOM 1371 N N . ILE A 1 176 ? 4.224 11.298 -1.251 1.00 93.06 176 ILE A N 1
ATOM 1372 C CA . ILE A 1 176 ? 3.190 11.303 -2.287 1.00 93.06 176 ILE A CA 1
ATOM 1373 C C . ILE A 1 176 ? 3.789 11.931 -3.538 1.00 93.06 176 ILE A C 1
ATOM 1375 O O . ILE A 1 176 ? 4.444 12.971 -3.470 1.00 93.06 176 ILE A O 1
ATOM 1379 N N . GLY A 1 177 ? 3.589 11.279 -4.675 1.00 91.31 177 GLY A N 1
ATOM 1380 C CA . GLY A 1 177 ? 4.251 11.620 -5.919 1.00 91.31 177 GLY A CA 1
ATOM 1381 C C . GLY A 1 177 ? 5.743 11.282 -5.903 1.00 91.31 177 GLY A C 1
ATOM 1382 O O . GLY A 1 177 ? 6.352 10.949 -4.882 1.00 91.31 177 GLY A O 1
ATOM 1383 N N . LYS A 1 178 ? 6.369 11.368 -7.073 1.00 87.50 178 LYS A N 1
ATOM 1384 C CA . LYS A 1 178 ? 7.805 11.141 -7.276 1.00 87.50 178 LYS A CA 1
ATOM 1385 C C . LYS A 1 178 ? 8.409 12.224 -8.153 1.00 87.50 178 LYS A C 1
ATOM 1387 O O . LYS A 1 178 ? 8.168 12.257 -9.358 1.00 87.50 178 LYS A O 1
ATOM 1392 N N . GLU A 1 179 ? 9.311 13.018 -7.594 1.00 84.62 179 GLU A N 1
ATOM 1393 C CA . GLU A 1 179 ? 10.122 13.910 -8.416 1.00 84.62 179 GLU A CA 1
ATOM 1394 C C . GLU A 1 179 ? 10.960 13.108 -9.424 1.00 84.62 179 GLU A C 1
ATOM 1396 O O . GLU A 1 179 ? 11.640 12.122 -9.099 1.00 84.62 179 GLU A O 1
ATOM 1401 N N . CYS A 1 180 ? 10.849 13.506 -10.689 1.00 82.88 180 CYS A N 1
ATOM 1402 C CA . CYS A 1 180 ? 11.570 12.924 -11.812 1.00 82.88 180 CYS A CA 1
ATOM 1403 C C . CYS A 1 180 ? 12.327 14.047 -12.520 1.00 82.88 180 CYS A C 1
ATOM 1405 O O . CYS A 1 180 ? 11.815 14.592 -13.494 1.00 82.88 180 CYS A O 1
ATOM 1407 N N . PRO A 1 181 ? 13.536 14.404 -12.052 1.00 76.62 181 PRO A N 1
ATOM 1408 C CA . PRO A 1 181 ? 14.317 15.472 -12.677 1.00 76.62 181 PRO A CA 1
ATOM 1409 C C . PRO A 1 181 ? 14.725 15.136 -14.120 1.00 76.62 181 PRO A C 1
ATOM 1411 O O . PRO A 1 181 ? 15.072 16.025 -14.889 1.00 76.62 181 PRO A O 1
ATOM 1414 N N . LYS A 1 182 ? 14.693 13.850 -14.495 1.00 82.31 182 LYS A N 1
ATOM 1415 C CA . LYS A 1 182 ? 14.880 13.358 -15.862 1.00 82.31 182 LYS A CA 1
ATOM 1416 C C . LYS A 1 182 ? 13.829 12.284 -16.172 1.00 82.31 182 LYS A C 1
ATOM 1418 O O . LYS A 1 182 ? 13.420 11.576 -15.242 1.00 82.31 182 LYS A O 1
ATOM 1423 N N . PRO A 1 183 ? 13.425 12.117 -17.446 1.00 81.44 183 PRO A N 1
ATOM 1424 C CA . PRO A 1 183 ? 12.580 11.002 -17.861 1.00 81.44 183 PRO A CA 1
ATOM 1425 C C . PRO A 1 183 ? 13.192 9.655 -17.452 1.00 81.44 183 PRO A C 1
ATOM 1427 O O . PRO A 1 183 ? 14.373 9.400 -17.691 1.00 81.44 183 PRO A O 1
ATOM 1430 N N . CYS A 1 184 ? 12.401 8.809 -16.791 1.00 82.19 184 CYS A N 1
ATOM 1431 C CA . CYS A 1 184 ? 12.820 7.476 -16.353 1.00 82.19 184 CYS A CA 1
ATOM 1432 C C . CYS A 1 184 ? 12.476 6.406 -17.403 1.00 82.19 184 CYS A C 1
ATOM 1434 O O . CYS A 1 184 ? 11.780 6.684 -18.377 1.00 82.19 184 CYS A O 1
ATOM 1436 N N . SER A 1 185 ? 12.921 5.164 -17.187 1.00 80.81 185 SER A N 1
ATOM 1437 C CA . SER A 1 185 ? 12.637 4.027 -18.079 1.00 80.81 185 SER A CA 1
ATOM 1438 C C . SER A 1 185 ? 11.146 3.859 -18.388 1.00 80.81 185 SER A C 1
ATOM 1440 O O . SER A 1 185 ? 10.788 3.621 -19.534 1.00 80.81 185 SER A O 1
ATOM 1442 N N . ILE A 1 186 ? 10.274 4.065 -17.398 1.00 81.69 186 ILE A N 1
ATOM 1443 C CA . ILE A 1 186 ? 8.814 3.998 -17.560 1.00 81.69 186 ILE A CA 1
ATOM 1444 C C . ILE A 1 186 ? 8.324 5.035 -18.578 1.00 81.69 186 ILE A C 1
ATOM 1446 O O . ILE A 1 186 ? 7.534 4.707 -19.454 1.00 81.69 186 ILE A O 1
ATOM 1450 N N . TYR A 1 187 ? 8.823 6.274 -18.504 1.00 83.94 187 TYR A N 1
ATOM 1451 C CA . TYR A 1 187 ? 8.437 7.325 -19.447 1.00 83.94 187 TYR A CA 1
ATOM 1452 C C . TYR A 1 187 ? 8.827 6.963 -20.883 1.00 83.94 187 TYR A C 1
ATOM 1454 O O . TYR A 1 187 ? 8.029 7.148 -21.793 1.00 83.94 187 TYR A O 1
ATOM 1462 N N . TYR A 1 188 ? 10.025 6.412 -21.093 1.00 81.56 188 TYR A N 1
ATOM 1463 C CA . TYR A 1 188 ? 10.457 5.988 -22.428 1.00 81.56 188 TYR A CA 1
ATOM 1464 C C . TYR A 1 188 ? 9.669 4.789 -22.962 1.00 81.56 188 TYR A C 1
ATOM 1466 O O . TYR A 1 188 ? 9.433 4.710 -24.162 1.00 81.56 188 TYR A O 1
ATOM 1474 N N . LEU A 1 189 ? 9.254 3.872 -22.086 1.00 77.62 189 LEU A N 1
ATOM 1475 C CA . LEU A 1 189 ? 8.473 2.696 -22.472 1.00 77.62 189 LEU A CA 1
ATOM 1476 C C . LEU A 1 189 ? 7.007 3.032 -22.763 1.00 77.62 189 LEU A C 1
ATOM 1478 O O . LEU A 1 189 ? 6.408 2.425 -23.642 1.00 77.62 189 LEU A O 1
ATOM 1482 N N . MET A 1 190 ? 6.430 3.977 -22.020 1.00 79.06 190 MET A N 1
ATOM 1483 C CA . MET A 1 190 ? 4.982 4.208 -21.999 1.00 79.06 190 MET A CA 1
ATOM 1484 C C . MET A 1 190 ? 4.556 5.597 -22.483 1.00 79.06 190 MET A C 1
ATOM 1486 O O . MET A 1 190 ? 3.371 5.919 -22.476 1.00 79.06 190 MET A O 1
ATOM 1490 N N . GLY A 1 191 ? 5.507 6.468 -22.823 1.00 79.81 191 GLY A N 1
ATOM 1491 C CA . GLY A 1 191 ? 5.264 7.867 -23.192 1.00 79.81 191 GLY A CA 1
ATOM 1492 C C . GLY A 1 191 ? 4.818 8.768 -22.031 1.00 79.81 191 GLY A C 1
ATOM 1493 O O . GLY A 1 191 ? 4.753 9.987 -22.181 1.00 79.81 191 GLY A O 1
ATOM 1494 N N . SER A 1 192 ? 4.516 8.203 -20.860 1.00 79.94 192 SER A N 1
ATOM 1495 C CA . SER A 1 192 ? 4.158 8.940 -19.648 1.00 79.94 192 SER A CA 1
ATOM 1496 C C . SER A 1 192 ? 4.486 8.131 -18.390 1.00 79.94 192 SER A C 1
ATOM 1498 O O . SER A 1 192 ? 4.596 6.908 -18.426 1.00 79.94 192 SER A O 1
ATOM 1500 N N . CYS A 1 193 ? 4.663 8.813 -17.258 1.00 84.38 193 CYS A N 1
ATOM 1501 C CA . CYS A 1 193 ? 4.865 8.172 -15.961 1.00 84.38 193 CYS A CA 1
ATOM 1502 C C . CYS A 1 193 ? 3.857 8.747 -14.965 1.00 84.38 193 CYS A C 1
ATOM 1504 O O . CYS A 1 193 ? 3.806 9.962 -14.784 1.00 84.38 193 CYS A O 1
ATOM 1506 N N . ILE A 1 194 ? 3.078 7.881 -14.313 1.00 90.06 194 ILE A N 1
ATOM 1507 C CA . ILE 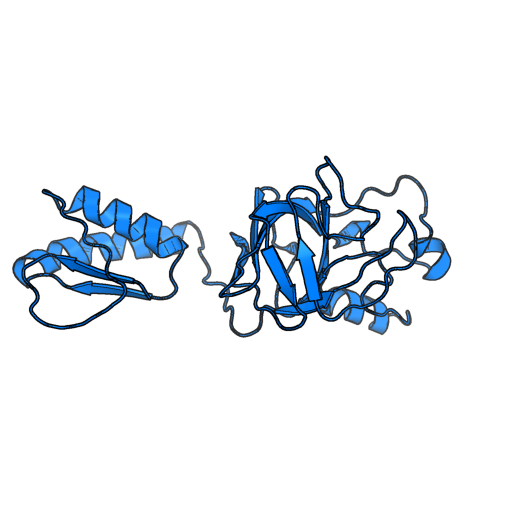A 1 194 ? 2.050 8.290 -13.345 1.00 90.06 194 ILE A CA 1
ATOM 1508 C C . ILE A 1 194 ? 2.592 8.493 -11.929 1.00 90.06 194 ILE A C 1
ATOM 1510 O O . ILE A 1 194 ? 2.028 9.249 -11.141 1.00 90.06 194 ILE A O 1
ATOM 1514 N N . MET A 1 195 ? 3.724 7.858 -11.610 1.00 90.06 195 MET A N 1
ATOM 1515 C CA . MET A 1 195 ? 4.338 7.906 -10.281 1.00 90.06 195 MET A CA 1
ATOM 1516 C C . MET A 1 195 ? 4.611 9.330 -9.768 1.00 90.06 195 MET A C 1
ATOM 1518 O O . MET A 1 195 ? 4.417 9.547 -8.575 1.00 90.06 195 MET A O 1
ATOM 1522 N N . PRO A 1 196 ? 5.010 10.317 -10.602 1.00 90.19 196 PRO A N 1
ATOM 1523 C CA . PRO A 1 196 ? 5.105 11.715 -10.192 1.00 90.19 196 PRO A CA 1
ATOM 1524 C C . PRO A 1 196 ? 3.834 12.303 -9.594 1.00 90.19 196 PRO A C 1
ATOM 1526 O O . PRO A 1 196 ? 3.931 13.118 -8.685 1.00 90.19 196 PRO A O 1
ATOM 1529 N N . GLN A 1 197 ? 2.674 11.895 -10.100 1.00 88.38 197 GLN A N 1
ATOM 1530 C CA . GLN A 1 197 ? 1.388 12.501 -9.771 1.00 88.38 197 GLN A CA 1
ATOM 1531 C C . GLN A 1 197 ? 0.620 11.695 -8.725 1.00 88.38 197 GLN A C 1
ATOM 1533 O O . GLN A 1 197 ? -0.009 12.279 -7.851 1.00 88.38 197 GLN A O 1
ATOM 1538 N N . GLU A 1 198 ? 0.649 10.363 -8.821 1.00 92.44 198 GLU A N 1
ATOM 1539 C CA . GLU A 1 198 ? -0.268 9.501 -8.060 1.00 92.44 198 GLU A CA 1
ATOM 1540 C C . GLU A 1 198 ? 0.423 8.371 -7.290 1.00 92.44 198 GLU A C 1
ATOM 1542 O O . GLU A 1 198 ? -0.235 7.656 -6.537 1.00 92.44 198 GLU A O 1
ATOM 1547 N N . GLY A 1 199 ? 1.735 8.192 -7.466 1.00 94.38 199 GLY A N 1
ATOM 1548 C CA . GLY A 1 199 ? 2.480 7.168 -6.739 1.00 94.38 199 GLY A CA 1
ATOM 1549 C C . GLY A 1 199 ? 2.569 7.507 -5.253 1.00 94.38 199 GLY A C 1
ATOM 1550 O O . GLY A 1 199 ? 2.881 8.640 -4.896 1.00 94.38 199 GLY A O 1
ATOM 1551 N N . VAL A 1 200 ? 2.342 6.528 -4.385 1.00 95.75 200 VAL A N 1
ATOM 1552 C CA . VAL A 1 200 ? 2.513 6.677 -2.933 1.00 95.75 200 VAL A CA 1
ATOM 1553 C C . VAL A 1 200 ? 3.665 5.793 -2.482 1.00 95.75 200 VAL A C 1
ATOM 1555 O O . VAL A 1 200 ? 3.823 4.676 -2.966 1.00 95.75 200 VAL A O 1
ATOM 1558 N N . PHE A 1 201 ? 4.494 6.291 -1.572 1.00 96.56 201 PHE A N 1
ATOM 1559 C CA . PHE A 1 201 ? 5.603 5.536 -1.002 1.00 96.56 201 PHE A CA 1
ATOM 1560 C C . PHE A 1 201 ? 5.454 5.445 0.501 1.00 96.56 201 PHE A C 1
ATOM 1562 O O . PHE A 1 201 ? 5.047 6.407 1.156 1.00 96.56 201 PHE A O 1
ATOM 1569 N N . CYS A 1 202 ? 5.831 4.289 1.026 1.00 95.75 202 CYS A N 1
ATOM 1570 C CA . CYS A 1 202 ? 5.732 3.979 2.431 1.00 95.75 202 CYS A CA 1
ATOM 1571 C C . CYS A 1 202 ? 7.030 3.401 2.989 1.00 95.75 202 CYS A C 1
ATOM 1573 O O . CYS A 1 202 ? 7.828 2.796 2.263 1.00 95.75 202 CYS A O 1
ATOM 1575 N N . ARG A 1 203 ? 7.182 3.533 4.308 1.00 94.56 203 ARG A N 1
ATOM 1576 C CA . ARG A 1 203 ? 8.089 2.716 5.120 1.00 94.56 203 ARG A CA 1
ATOM 1577 C C . ARG A 1 203 ? 7.298 1.699 5.938 1.00 94.56 203 ARG A C 1
ATOM 1579 O O . ARG A 1 203 ? 6.128 1.920 6.246 1.00 94.56 203 ARG A O 1
ATOM 1586 N N . VAL A 1 204 ? 7.940 0.599 6.287 1.00 91.25 204 VAL A N 1
ATOM 1587 C CA . VAL A 1 204 ? 7.378 -0.484 7.084 1.00 91.25 204 VAL A CA 1
ATOM 1588 C C . VAL A 1 204 ? 7.464 -0.104 8.558 1.00 91.25 204 VAL A C 1
ATOM 1590 O O . VAL A 1 204 ? 8.540 0.193 9.070 1.00 91.25 204 VAL A O 1
ATOM 1593 N N . LEU A 1 205 ? 6.317 -0.108 9.235 1.00 82.06 205 LEU A N 1
ATOM 1594 C CA . LEU A 1 205 ? 6.231 0.027 10.691 1.00 82.06 205 LEU A CA 1
ATOM 1595 C C . LEU A 1 205 ? 6.111 -1.333 11.375 1.00 82.06 205 LEU A C 1
ATOM 1597 O O . LEU A 1 205 ? 6.685 -1.540 12.439 1.00 82.06 205 LEU A O 1
ATOM 1601 N N . GLN A 1 206 ? 5.366 -2.253 10.759 1.00 82.88 206 GLN A N 1
ATOM 1602 C CA . GLN A 1 206 ? 5.197 -3.616 11.248 1.00 82.88 206 GLN A CA 1
ATOM 1603 C C . GLN A 1 206 ? 5.379 -4.610 10.092 1.00 82.88 206 GLN A C 1
ATOM 1605 O O . GLN A 1 206 ? 4.556 -4.600 9.171 1.00 82.88 206 GLN A O 1
ATOM 1610 N N . PRO A 1 207 ? 6.445 -5.435 10.135 1.00 90.38 207 PRO A N 1
ATOM 1611 C CA . PRO A 1 207 ? 6.666 -6.571 9.242 1.00 90.38 207 PRO A CA 1
ATOM 1612 C C . PRO A 1 207 ? 5.528 -7.595 9.264 1.00 90.38 207 PRO A C 1
ATOM 1614 O O . PRO A 1 207 ? 4.768 -7.675 10.226 1.00 90.38 207 PRO A O 1
ATOM 1617 N N . GLY A 1 208 ? 5.449 -8.426 8.229 1.00 90.62 208 GLY A N 1
ATOM 1618 C CA . GLY A 1 208 ? 4.444 -9.482 8.130 1.00 90.62 208 GLY A CA 1
ATOM 1619 C C . GLY A 1 208 ? 4.334 -10.040 6.720 1.00 90.62 208 GLY A C 1
ATOM 1620 O O . GLY A 1 208 ? 5.233 -9.866 5.897 1.00 90.62 208 GLY A O 1
ATOM 1621 N N . LYS A 1 209 ? 3.227 -10.718 6.426 1.00 93.69 209 LYS A N 1
ATOM 1622 C CA . LYS A 1 209 ? 2.964 -11.291 5.105 1.00 93.69 209 LYS A CA 1
ATOM 1623 C C . LYS A 1 209 ? 1.737 -10.657 4.491 1.00 93.69 209 LYS A C 1
ATOM 1625 O O . LYS A 1 209 ? 0.718 -10.484 5.150 1.00 93.69 209 LYS A O 1
ATOM 1630 N N . ILE A 1 210 ? 1.829 -10.359 3.202 1.00 95.56 210 ILE A N 1
ATOM 1631 C CA . ILE A 1 210 ? 0.687 -9.898 2.420 1.00 95.56 210 ILE A CA 1
ATOM 1632 C C . ILE A 1 210 ? 0.485 -10.795 1.207 1.00 95.56 210 ILE A C 1
ATOM 1634 O O . ILE A 1 210 ? 1.437 -11.307 0.619 1.00 95.56 210 ILE A O 1
ATOM 1638 N N . LYS A 1 211 ? -0.772 -10.948 0.810 1.00 96.44 211 LYS A N 1
ATOM 1639 C CA . LYS A 1 211 ? -1.200 -11.667 -0.386 1.00 96.44 211 LYS A CA 1
ATOM 1640 C C . LYS A 1 211 ? -2.209 -10.859 -1.183 1.00 96.44 211 LYS A C 1
ATOM 1642 O O . LYS A 1 211 ? -2.928 -10.010 -0.643 1.00 96.44 211 LYS A O 1
ATOM 1647 N N . VAL A 1 212 ? -2.285 -11.143 -2.478 1.00 96.75 212 VAL A N 1
ATOM 1648 C CA . VAL A 1 212 ? -3.320 -10.586 -3.350 1.00 96.75 212 VAL A CA 1
ATOM 1649 C C . VAL A 1 212 ? -4.698 -10.878 -2.749 1.00 96.75 212 VAL A C 1
ATOM 1651 O O . VAL A 1 212 ? -4.971 -11.968 -2.248 1.00 96.75 212 VAL A O 1
ATOM 1654 N N . GLY A 1 213 ? -5.567 -9.869 -2.755 1.00 93.88 213 GLY A N 1
ATOM 1655 C CA . GLY A 1 213 ? -6.887 -9.929 -2.135 1.00 93.88 213 GLY A CA 1
ATOM 1656 C C . GLY A 1 213 ? -6.917 -9.571 -0.649 1.00 93.88 213 GLY A C 1
ATOM 1657 O O . GLY A 1 213 ? -8.016 -9.419 -0.115 1.00 93.88 213 GLY A O 1
ATOM 1658 N N . ASN A 1 214 ? -5.773 -9.380 0.028 1.00 92.88 214 ASN A N 1
ATOM 1659 C CA . ASN A 1 214 ? -5.794 -8.832 1.384 1.00 92.88 214 ASN A CA 1
ATOM 1660 C C . ASN A 1 214 ? -6.503 -7.478 1.419 1.00 92.88 214 ASN A C 1
ATOM 1662 O O . ASN A 1 214 ? -6.300 -6.625 0.549 1.00 92.88 214 ASN A O 1
ATOM 1666 N N . LYS A 1 215 ? -7.328 -7.296 2.453 1.00 89.44 215 LYS A N 1
ATOM 1667 C CA . LYS A 1 215 ? -8.030 -6.043 2.706 1.00 89.44 215 LYS A CA 1
ATOM 1668 C C . LYS A 1 215 ? -7.066 -4.984 3.220 1.00 89.44 215 LYS A C 1
ATOM 1670 O O . LYS A 1 215 ? -6.103 -5.301 3.919 1.00 89.44 215 LYS A O 1
ATOM 1675 N N . ILE A 1 216 ? -7.372 -3.736 2.896 1.00 86.50 216 ILE A N 1
ATOM 1676 C CA . ILE A 1 216 ? -6.719 -2.561 3.470 1.00 86.50 216 ILE A CA 1
ATOM 1677 C C . ILE A 1 216 ? -7.718 -1.956 4.455 1.00 86.50 216 ILE A C 1
ATOM 1679 O O . ILE A 1 216 ? -8.791 -1.517 4.054 1.00 86.50 216 ILE A O 1
ATOM 1683 N N . ILE A 1 217 ? -7.407 -2.018 5.746 1.00 69.44 217 ILE A N 1
ATOM 1684 C CA . ILE A 1 217 ? -8.389 -1.802 6.819 1.00 69.44 217 ILE A CA 1
ATOM 1685 C C . ILE A 1 217 ? -8.462 -0.322 7.206 1.00 69.44 217 ILE A C 1
ATOM 1687 O O . ILE A 1 217 ? -9.551 0.232 7.351 1.00 69.44 217 ILE A O 1
ATOM 1691 N N . HIS A 1 218 ? -7.310 0.338 7.318 1.00 64.12 218 HIS A N 1
ATOM 1692 C CA . HIS A 1 218 ? -7.218 1.726 7.759 1.00 64.12 218 HIS A CA 1
ATOM 1693 C C . HIS A 1 218 ? -6.293 2.546 6.864 1.00 64.12 218 HIS A C 1
ATOM 1695 O O . HIS A 1 218 ? -5.339 2.023 6.294 1.00 64.12 218 HIS A O 1
ATOM 1701 N N . ALA A 1 219 ? -6.623 3.830 6.761 1.00 53.66 219 ALA A N 1
ATOM 1702 C CA . ALA A 1 219 ? -5.811 4.904 6.215 1.00 53.66 219 ALA A CA 1
ATOM 1703 C C . ALA A 1 219 ? -6.146 6.146 7.055 1.00 53.66 219 ALA A C 1
ATOM 1705 O O . ALA A 1 219 ? -7.150 6.810 6.788 1.00 53.66 219 ALA A O 1
ATOM 1706 N N . LEU A 1 220 ? -5.412 6.365 8.148 1.00 49.94 220 LEU A N 1
ATOM 1707 C CA . LEU A 1 220 ? -5.594 7.509 9.056 1.00 49.94 220 LEU A CA 1
ATOM 1708 C C . LEU A 1 220 ? -4.386 8.416 9.016 1.00 49.94 220 LEU A C 1
ATOM 1710 O O . LEU A 1 220 ? -3.271 7.858 8.949 1.00 49.94 220 LEU A O 1
#